Protein AF-A0A9P0PLU7-F1 (afdb_monomer_lite)

Structure (mmCIF, N/CA/C/O backbone):
data_AF-A0A9P0PLU7-F1
#
_entry.id   AF-A0A9P0PLU7-F1
#
loop_
_atom_site.group_PDB
_atom_site.id
_atom_site.type_symbol
_atom_site.label_atom_id
_atom_site.label_alt_id
_atom_site.label_comp_id
_atom_site.label_asym_id
_atom_site.label_entity_id
_atom_site.label_seq_id
_atom_site.pdbx_PDB_ins_code
_atom_site.Cartn_x
_atom_site.Cartn_y
_atom_site.Cartn_z
_atom_site.occupancy
_atom_site.B_iso_or_equiv
_atom_site.auth_seq_id
_atom_site.auth_comp_id
_atom_site.auth_asym_id
_atom_site.auth_atom_id
_atom_site.pdbx_PDB_model_num
ATOM 1 N N . MET A 1 1 ? 1.355 -15.074 0.851 1.00 81.88 1 MET A N 1
ATOM 2 C CA . MET A 1 1 ? 2.580 -14.464 0.280 1.00 81.88 1 MET A CA 1
ATOM 3 C C . MET A 1 1 ? 2.306 -13.502 -0.874 1.00 81.88 1 MET A C 1
ATOM 5 O O . MET A 1 1 ? 2.805 -12.389 -0.826 1.00 81.88 1 MET A O 1
ATOM 9 N N . ARG A 1 2 ? 1.490 -13.855 -1.876 1.00 87.81 2 ARG A N 1
ATOM 10 C CA . ARG A 1 2 ? 1.278 -13.014 -3.076 1.00 87.81 2 ARG A CA 1
ATOM 11 C C . ARG A 1 2 ? 0.626 -11.649 -2.786 1.00 87.81 2 ARG A C 1
ATOM 13 O O . ARG A 1 2 ? 1.170 -10.625 -3.175 1.00 87.81 2 ARG A O 1
ATOM 20 N N . VAL A 1 3 ? -0.438 -11.621 -1.974 1.00 88.19 3 VAL A N 1
ATOM 21 C CA . VAL A 1 3 ? -1.061 -10.370 -1.480 1.00 88.19 3 VAL A CA 1
ATOM 22 C C . VAL A 1 3 ? -0.063 -9.503 -0.699 1.00 88.19 3 VAL A C 1
ATOM 24 O O . VAL A 1 3 ? -0.048 -8.287 -0.843 1.00 88.19 3 VAL A O 1
ATOM 27 N N . PHE A 1 4 ? 0.827 -10.115 0.090 1.00 89.69 4 PHE A N 1
ATOM 28 C CA . PHE A 1 4 ? 1.873 -9.378 0.805 1.00 89.69 4 PHE A CA 1
ATOM 29 C C . PHE A 1 4 ? 2.827 -8.669 -0.168 1.00 89.69 4 PHE A C 1
ATOM 31 O O . PHE A 1 4 ? 3.103 -7.490 0.028 1.00 89.69 4 PHE A O 1
ATOM 38 N N . LEU A 1 5 ? 3.272 -9.342 -1.236 1.00 89.81 5 LEU A N 1
ATOM 39 C CA . LEU A 1 5 ? 4.132 -8.734 -2.258 1.00 89.81 5 LEU A CA 1
ATOM 40 C C . LEU A 1 5 ? 3.424 -7.596 -3.005 1.00 89.81 5 LEU A C 1
ATOM 42 O O . LEU A 1 5 ? 4.013 -6.536 -3.178 1.00 89.81 5 LEU A O 1
ATOM 46 N N . GLY A 1 6 ? 2.148 -7.759 -3.366 1.00 91.06 6 GLY A N 1
ATOM 47 C CA . GLY A 1 6 ? 1.381 -6.673 -3.985 1.00 91.06 6 GLY A CA 1
ATOM 48 C C . GLY A 1 6 ? 1.223 -5.455 -3.064 1.00 91.06 6 GLY A C 1
ATOM 49 O O . GLY A 1 6 ? 1.361 -4.320 -3.513 1.00 91.06 6 GLY A O 1
ATOM 50 N N . LEU A 1 7 ? 1.042 -5.666 -1.753 1.00 90.00 7 LEU A N 1
ATOM 51 C CA . LEU A 1 7 ? 1.059 -4.570 -0.778 1.00 90.00 7 LEU A CA 1
ATOM 52 C C . LEU A 1 7 ? 2.447 -3.937 -0.628 1.00 90.00 7 LEU A C 1
ATOM 54 O O . LEU A 1 7 ? 2.525 -2.736 -0.403 1.00 90.00 7 LEU A O 1
ATOM 58 N N . ILE A 1 8 ? 3.536 -4.700 -0.759 1.00 89.81 8 ILE A N 1
ATOM 59 C CA . ILE A 1 8 ? 4.902 -4.152 -0.770 1.00 89.81 8 ILE A CA 1
ATOM 60 C C . ILE A 1 8 ? 5.106 -3.222 -1.972 1.00 89.81 8 ILE A C 1
ATOM 62 O O . ILE A 1 8 ? 5.615 -2.119 -1.783 1.00 89.81 8 ILE A O 1
ATOM 66 N N . ILE A 1 9 ? 4.637 -3.610 -3.163 1.00 90.69 9 ILE A N 1
ATOM 67 C CA . ILE A 1 9 ? 4.678 -2.750 -4.357 1.00 90.69 9 ILE A CA 1
ATOM 68 C C . ILE A 1 9 ? 3.806 -1.503 -4.145 1.00 90.69 9 ILE A C 1
ATOM 70 O O . ILE A 1 9 ? 4.198 -0.393 -4.485 1.00 90.69 9 ILE A O 1
ATOM 74 N N . LEU A 1 10 ? 2.644 -1.629 -3.501 1.00 90.50 10 LEU A N 1
ATOM 75 C CA . LEU A 1 10 ? 1.821 -0.456 -3.196 1.00 90.50 10 LEU A CA 1
ATOM 76 C C . LEU A 1 10 ? 2.507 0.506 -2.206 1.00 90.50 10 LEU A C 1
ATOM 78 O O . LEU A 1 10 ? 2.353 1.719 -2.325 1.00 90.50 10 LEU A O 1
ATOM 82 N N . GLN A 1 11 ? 3.299 -0.005 -1.256 1.00 88.31 11 GLN A N 1
ATOM 83 C CA . GLN A 1 11 ? 4.080 0.819 -0.317 1.00 88.31 11 GLN A CA 1
ATOM 84 C C . GLN A 1 11 ? 5.236 1.571 -0.981 1.00 88.31 11 GLN A C 1
ATOM 86 O O . GLN A 1 11 ? 5.721 2.543 -0.401 1.00 88.31 11 GLN A O 1
ATOM 91 N N . SER A 1 12 ? 5.707 1.136 -2.155 1.00 85.38 12 SER A N 1
ATOM 92 C CA . SER A 1 12 ? 6.691 1.914 -2.909 1.00 85.38 12 SER A CA 1
ATOM 93 C C . SER A 1 12 ? 6.066 3.136 -3.582 1.00 85.38 12 SER A C 1
ATOM 95 O O . SER A 1 12 ? 6.764 4.118 -3.802 1.00 85.38 12 SER A O 1
ATOM 97 N N . ILE A 1 13 ? 4.758 3.092 -3.865 1.00 87.06 13 ILE A N 1
ATOM 98 C CA . ILE A 1 13 ? 3.984 4.210 -4.426 1.00 87.06 13 ILE A CA 1
ATOM 99 C C . ILE A 1 13 ? 3.484 5.123 -3.296 1.00 87.06 13 ILE A C 1
ATOM 101 O O . ILE A 1 13 ? 3.746 6.320 -3.282 1.00 87.06 13 ILE A O 1
ATOM 105 N N . ILE A 1 14 ? 2.788 4.551 -2.311 1.00 87.88 14 ILE A N 1
ATOM 106 C CA . ILE A 1 14 ? 2.234 5.281 -1.167 1.00 87.88 14 ILE A CA 1
ATOM 107 C C . ILE A 1 14 ? 3.236 5.196 -0.021 1.00 87.88 14 ILE A C 1
ATOM 109 O O . ILE A 1 14 ? 3.199 4.254 0.764 1.00 87.88 14 ILE A O 1
ATOM 113 N N . LYS A 1 15 ? 4.140 6.169 0.104 1.00 85.81 15 LYS A N 1
ATOM 114 C CA . LYS A 1 15 ? 5.147 6.172 1.174 1.00 85.81 15 LYS A CA 1
ATOM 115 C C . LYS A 1 15 ? 4.602 6.832 2.445 1.00 85.81 15 LYS A C 1
ATOM 117 O O . LYS A 1 15 ? 4.336 8.027 2.469 1.00 85.81 15 LYS A O 1
ATOM 122 N N . LYS A 1 16 ? 4.480 6.061 3.529 1.00 86.12 16 LYS A N 1
ATOM 123 C CA . LYS A 1 16 ? 4.240 6.572 4.894 1.00 86.12 16 LYS A CA 1
ATOM 124 C C . LYS A 1 16 ? 5.496 6.468 5.772 1.00 86.12 16 LYS A C 1
ATOM 126 O O . LYS A 1 16 ? 6.207 5.461 5.649 1.00 86.12 16 LYS A O 1
ATOM 131 N N . PRO A 1 17 ? 5.731 7.441 6.679 1.00 83.38 17 PRO A N 1
ATOM 132 C CA . PRO A 1 17 ? 6.868 7.445 7.604 1.00 83.38 17 PRO A CA 1
ATOM 133 C C . PRO A 1 17 ? 7.005 6.153 8.414 1.00 83.38 17 PRO A C 1
ATOM 135 O O . PRO A 1 17 ? 8.091 5.579 8.514 1.00 83.38 17 PRO A O 1
ATOM 138 N N . GLU A 1 18 ? 5.894 5.648 8.955 1.00 82.25 18 GLU A N 1
ATOM 139 C CA . GLU A 1 18 ? 5.897 4.444 9.781 1.00 82.25 18 GLU A CA 1
ATOM 140 C C . GLU A 1 18 ? 5.077 3.305 9.181 1.00 82.25 18 GLU A C 1
ATOM 142 O O . GLU A 1 18 ? 4.033 3.493 8.559 1.00 82.25 18 GLU A O 1
ATOM 147 N N . MET A 1 19 ? 5.506 2.066 9.445 1.00 83.19 19 MET A N 1
ATOM 148 C CA . MET A 1 19 ? 4.789 0.889 8.950 1.00 83.19 19 MET A CA 1
ATOM 149 C C . MET A 1 19 ? 3.385 0.742 9.540 1.00 83.19 19 MET A C 1
ATOM 151 O O . MET A 1 19 ? 2.468 0.314 8.847 1.00 83.19 19 MET A O 1
ATOM 155 N N . ARG A 1 20 ? 3.199 1.116 10.805 1.00 83.50 20 ARG A N 1
ATOM 156 C CA . ARG A 1 20 ? 1.894 1.008 11.461 1.00 83.50 20 ARG A CA 1
ATOM 157 C C . ARG A 1 20 ? 0.872 1.977 10.866 1.00 83.50 20 ARG A C 1
ATOM 159 O O . ARG A 1 20 ? -0.315 1.668 10.868 1.00 83.50 20 ARG A O 1
ATOM 166 N N . GLN A 1 21 ? 1.327 3.093 10.287 1.00 88.25 21 GLN A N 1
ATOM 167 C CA . GLN A 1 21 ? 0.451 4.118 9.718 1.00 88.25 21 GLN A CA 1
ATOM 168 C C . GLN A 1 21 ? -0.331 3.639 8.488 1.00 88.25 21 GLN A C 1
ATOM 170 O O . GLN A 1 21 ? -1.397 4.178 8.214 1.00 88.25 21 GLN A O 1
ATOM 175 N N . TYR A 1 22 ? 0.140 2.606 7.782 1.00 88.75 22 TYR A N 1
ATOM 176 C CA . TYR A 1 22 ? -0.603 1.989 6.672 1.00 88.75 22 TYR A CA 1
ATOM 177 C C . TYR A 1 22 ? -1.914 1.327 7.121 1.00 88.75 22 TYR A C 1
ATOM 179 O O . TYR A 1 22 ? -2.845 1.215 6.331 1.00 88.75 22 TYR A O 1
ATOM 187 N N . TRP A 1 23 ? -2.004 0.938 8.397 1.00 91.38 23 TRP A N 1
ATOM 188 C CA . TRP A 1 23 ? -3.204 0.386 9.034 1.00 91.38 23 TRP A CA 1
ATOM 189 C C . TRP A 1 23 ? -3.806 1.342 10.073 1.00 91.38 23 TRP A C 1
ATOM 191 O O . TRP A 1 23 ? -4.546 0.909 10.959 1.00 91.38 23 TRP A O 1
ATOM 201 N N . SER A 1 24 ? -3.468 2.634 10.006 1.00 86.62 24 SER A N 1
ATOM 202 C CA . SER A 1 24 ? -4.029 3.634 10.913 1.00 86.62 24 SER A CA 1
ATOM 203 C C . SER A 1 24 ? -5.516 3.846 10.639 1.00 86.62 24 SER A C 1
ATOM 205 O O . SER A 1 24 ? -5.938 3.901 9.486 1.00 86.62 24 SER A O 1
ATOM 207 N N . LYS A 1 25 ? -6.296 4.012 11.711 1.00 85.81 25 LYS A N 1
ATOM 208 C CA . LYS A 1 25 ? -7.698 4.453 11.651 1.00 85.81 25 LYS A CA 1
ATOM 209 C C . LYS A 1 25 ? -7.843 5.976 11.755 1.00 85.81 25 LYS A C 1
ATOM 211 O O . LYS A 1 25 ? -8.959 6.474 11.707 1.00 85.81 25 LYS A O 1
ATOM 216 N N . ASN A 1 26 ? -6.742 6.712 11.938 1.00 83.62 26 ASN A N 1
ATOM 217 C CA . ASN A 1 26 ? -6.774 8.173 11.960 1.00 83.62 26 ASN A CA 1
ATOM 218 C C . ASN A 1 26 ? -7.206 8.682 10.569 1.00 83.62 26 ASN A C 1
ATOM 220 O O . ASN A 1 26 ? -6.504 8.360 9.608 1.00 83.62 26 ASN A O 1
ATOM 224 N N . PRO A 1 27 ? -8.287 9.477 10.452 1.00 81.19 27 PRO A N 1
ATOM 225 C CA . PRO A 1 27 ? -8.773 10.013 9.179 1.00 81.19 27 PRO A CA 1
ATOM 226 C C . PRO A 1 27 ? -7.693 10.700 8.333 1.00 81.19 27 PRO A C 1
ATOM 228 O O . PRO A 1 27 ? -7.668 10.518 7.122 1.00 81.19 27 PRO A O 1
ATOM 231 N N . LEU A 1 28 ? -6.739 11.398 8.965 1.00 81.25 28 LEU A N 1
ATOM 232 C CA . LEU A 1 28 ? -5.637 12.082 8.268 1.00 81.25 28 LEU A CA 1
ATOM 233 C C . LEU A 1 28 ? -4.643 11.124 7.596 1.00 81.25 28 LEU A C 1
ATOM 235 O O . LEU A 1 28 ? -3.910 11.505 6.689 1.00 81.25 28 LEU A O 1
ATOM 239 N N . LEU A 1 29 ? -4.569 9.879 8.067 1.00 81.19 29 LEU A N 1
ATOM 240 C CA . LEU A 1 29 ? -3.606 8.876 7.610 1.00 81.19 29 LEU A CA 1
ATOM 241 C C . LEU A 1 29 ? -4.287 7.656 6.986 1.00 81.19 29 LEU A C 1
ATOM 243 O O . LEU A 1 29 ? -3.583 6.710 6.619 1.00 81.19 29 LEU A O 1
ATOM 247 N N . LEU A 1 30 ? -5.616 7.660 6.884 1.00 83.12 30 LEU A N 1
ATOM 248 C CA . LEU A 1 30 ? -6.411 6.507 6.496 1.00 83.12 30 LEU A CA 1
ATOM 249 C C . LEU A 1 30 ? -6.085 6.083 5.059 1.00 83.12 30 LEU A C 1
ATOM 251 O O . LEU A 1 30 ? -6.259 6.835 4.107 1.00 83.12 30 LEU A O 1
ATOM 255 N N . THR A 1 31 ? -5.631 4.841 4.903 1.00 86.62 31 THR A N 1
ATOM 256 C CA . THR A 1 31 ? -5.458 4.186 3.599 1.00 86.62 31 THR A CA 1
ATOM 257 C C . THR A 1 31 ? -6.201 2.852 3.624 1.00 86.62 31 THR A C 1
ATOM 259 O O . THR A 1 31 ? -5.598 1.822 3.943 1.00 86.62 31 THR A O 1
ATOM 262 N N . PRO A 1 32 ? -7.519 2.851 3.339 1.00 79.00 32 PRO A N 1
ATOM 263 C CA . PRO A 1 32 ? -8.411 1.736 3.673 1.00 79.00 32 PRO A CA 1
ATOM 264 C C . PRO A 1 32 ? -8.053 0.444 2.930 1.00 79.00 32 PRO A C 1
ATOM 266 O O . PRO A 1 32 ? -8.248 -0.655 3.451 1.00 79.00 32 PRO A O 1
ATOM 269 N N . PHE A 1 33 ? -7.448 0.568 1.747 1.00 83.69 33 PHE A N 1
ATOM 270 C CA . PHE A 1 33 ? -7.049 -0.557 0.910 1.00 83.69 33 PHE A CA 1
ATOM 271 C C . PHE A 1 33 ? -6.098 -1.541 1.617 1.00 83.69 33 PHE A C 1
ATOM 273 O O . PHE A 1 33 ? -6.278 -2.751 1.506 1.00 83.69 33 PHE A O 1
ATOM 280 N N . PHE A 1 34 ? -5.133 -1.052 2.406 1.00 86.44 34 PHE A N 1
ATOM 281 C CA . PHE A 1 34 ? -4.178 -1.913 3.118 1.00 86.44 34 PHE A CA 1
ATOM 282 C C . PHE A 1 34 ? -4.865 -2.815 4.143 1.00 86.44 34 PHE A C 1
ATOM 284 O O . PHE A 1 34 ? -4.622 -4.021 4.166 1.00 86.44 34 PHE A O 1
ATOM 291 N N . ALA A 1 35 ? -5.739 -2.234 4.970 1.00 84.06 35 ALA A N 1
ATOM 292 C CA . ALA A 1 35 ? -6.466 -2.959 6.006 1.00 84.06 35 ALA A CA 1
ATOM 293 C C . ALA A 1 35 ? -7.525 -3.907 5.430 1.00 84.06 35 ALA A C 1
ATOM 295 O O . ALA A 1 35 ? -7.760 -4.961 6.017 1.00 84.06 35 ALA A O 1
ATOM 296 N N . LYS A 1 36 ? -8.111 -3.560 4.275 1.00 83.50 36 LYS A N 1
ATOM 297 C CA . LYS A 1 36 ? -9.025 -4.432 3.528 1.00 83.50 36 LYS A CA 1
ATOM 298 C C . LYS A 1 36 ? -8.306 -5.666 2.973 1.00 83.50 36 LYS A C 1
ATOM 300 O O . LYS A 1 36 ? -8.847 -6.761 3.037 1.00 83.50 36 LYS A O 1
ATOM 305 N N . CYS A 1 37 ? -7.083 -5.503 2.464 1.00 84.50 37 CYS A N 1
ATOM 306 C CA . CYS A 1 37 ? -6.339 -6.588 1.818 1.00 84.50 37 CYS A CA 1
ATOM 307 C C . CYS A 1 37 ? -5.684 -7.569 2.799 1.00 84.50 37 CYS A C 1
ATOM 309 O O . CYS A 1 37 ? -5.650 -8.774 2.548 1.00 84.50 37 CYS A O 1
ATOM 311 N N . LEU A 1 38 ? -5.090 -7.061 3.882 1.00 83.94 38 LEU A N 1
ATOM 312 C CA . LEU A 1 38 ? -4.355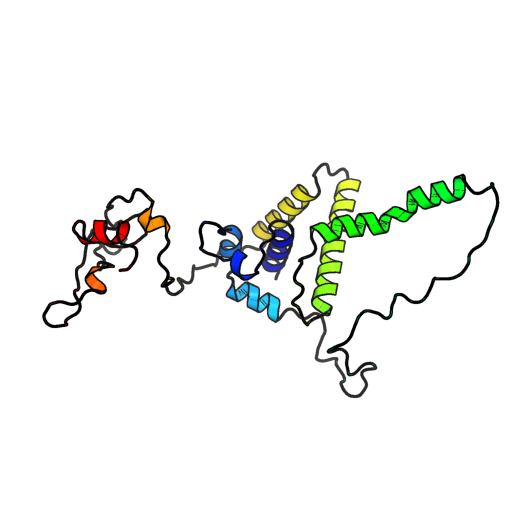 -7.872 4.849 1.00 83.94 38 LEU A CA 1
ATOM 313 C C . LEU A 1 38 ? -4.364 -7.188 6.217 1.00 83.94 38 LEU A C 1
ATOM 315 O O . LEU A 1 38 ? -4.119 -5.991 6.302 1.00 83.94 38 LEU A O 1
ATOM 319 N N . SER A 1 39 ? -4.570 -7.922 7.312 1.00 87.50 39 SER A N 1
ATOM 320 C CA . SER A 1 39 ? -4.459 -7.329 8.653 1.00 87.50 39 SER A CA 1
ATOM 321 C C . SER A 1 39 ? -3.013 -6.954 9.002 1.00 87.50 39 SER A C 1
ATOM 323 O O . SER A 1 39 ? -2.074 -7.642 8.598 1.00 87.50 39 SER A O 1
ATOM 325 N N . ASN A 1 40 ? -2.835 -5.909 9.823 1.00 87.19 40 ASN A N 1
ATOM 326 C CA . ASN A 1 40 ? -1.515 -5.477 10.304 1.00 87.19 40 ASN A CA 1
ATOM 327 C C . ASN A 1 40 ? -0.744 -6.645 10.950 1.00 87.19 40 ASN A C 1
ATOM 329 O O . ASN A 1 40 ? 0.373 -6.947 10.549 1.00 87.19 40 ASN A O 1
ATOM 333 N N . LYS A 1 41 ? -1.392 -7.392 11.856 1.00 86.62 41 LYS A N 1
ATOM 334 C CA . LYS A 1 41 ? -0.785 -8.558 12.522 1.00 86.62 41 LYS A CA 1
ATOM 335 C C . LYS A 1 41 ? -0.260 -9.596 11.528 1.00 86.62 41 LYS A C 1
ATOM 337 O O . LYS A 1 41 ? 0.851 -10.090 11.683 1.00 86.62 41 LYS A O 1
ATOM 342 N N . ARG A 1 42 ? -1.047 -9.924 10.495 1.00 86.44 42 ARG A N 1
ATOM 343 C CA . ARG A 1 42 ? -0.643 -10.898 9.471 1.00 86.44 42 ARG A CA 1
ATOM 344 C C . ARG A 1 42 ? 0.478 -10.345 8.593 1.00 86.44 42 ARG A C 1
ATOM 346 O O . ARG A 1 42 ? 1.401 -11.084 8.264 1.00 86.44 42 ARG A O 1
ATOM 353 N N . PHE A 1 43 ? 0.421 -9.061 8.244 1.00 89.19 43 PHE A N 1
ATOM 354 C CA . PHE A 1 43 ? 1.492 -8.391 7.514 1.00 89.19 43 PHE A CA 1
ATOM 355 C C . PHE A 1 43 ? 2.809 -8.417 8.301 1.00 89.19 43 PHE A C 1
ATOM 357 O O . PHE A 1 43 ? 3.841 -8.792 7.748 1.00 89.19 43 PHE A O 1
ATOM 364 N N . GLU A 1 44 ? 2.781 -8.063 9.588 1.00 86.75 44 GLU A N 1
ATOM 365 C CA . GLU A 1 44 ? 3.955 -8.077 10.463 1.00 86.75 44 GLU A CA 1
ATOM 366 C C . GLU A 1 44 ? 4.509 -9.491 10.650 1.00 86.75 44 GLU A C 1
ATOM 368 O O . GLU A 1 44 ? 5.718 -9.656 10.527 1.00 86.75 44 GLU A O 1
ATOM 373 N N . ALA A 1 45 ? 3.655 -10.503 10.841 1.00 86.88 45 ALA A N 1
ATOM 374 C CA . ALA A 1 45 ? 4.080 -11.899 10.966 1.00 86.88 45 ALA A CA 1
ATOM 375 C C . ALA A 1 45 ? 4.780 -12.417 9.698 1.00 86.88 45 ALA A C 1
ATOM 377 O O . ALA A 1 45 ? 5.860 -13.002 9.767 1.00 86.88 45 ALA A O 1
ATOM 378 N N . ILE A 1 46 ? 4.208 -12.150 8.517 1.00 88.12 46 ILE A N 1
ATOM 379 C CA . ILE A 1 46 ? 4.852 -12.499 7.241 1.00 88.12 46 ILE A CA 1
ATOM 380 C C . ILE A 1 46 ? 6.176 -11.743 7.110 1.00 88.12 46 ILE A C 1
ATOM 382 O O . ILE A 1 46 ? 7.207 -12.325 6.780 1.00 88.12 46 ILE A O 1
ATOM 386 N N . ARG A 1 47 ? 6.178 -10.439 7.406 1.00 85.44 47 ARG A N 1
ATOM 387 C CA . ARG A 1 47 ? 7.376 -9.604 7.303 1.00 85.44 47 ARG A CA 1
ATOM 388 C C . ARG A 1 47 ? 8.480 -10.053 8.258 1.00 85.44 47 ARG A C 1
ATOM 390 O O . ARG A 1 47 ? 9.648 -10.021 7.863 1.00 85.44 47 ARG A O 1
ATOM 397 N N . SER A 1 48 ? 8.168 -10.412 9.504 1.00 82.00 48 SER A N 1
ATOM 398 C CA . SER A 1 48 ? 9.155 -10.809 10.515 1.00 82.00 48 SER A CA 1
ATOM 399 C C . SER A 1 48 ? 9.807 -12.137 10.145 1.00 82.00 48 SER A C 1
ATOM 401 O O . SER A 1 48 ? 11.041 -12.232 10.185 1.00 82.00 48 SER A O 1
ATOM 403 N N . ASN A 1 49 ? 8.989 -13.080 9.675 1.00 82.69 49 ASN A N 1
ATOM 404 C CA . ASN A 1 49 ? 9.365 -14.469 9.420 1.00 82.69 49 ASN A CA 1
ATOM 405 C C . ASN A 1 49 ? 9.804 -14.732 7.975 1.00 82.69 49 ASN A C 1
ATOM 407 O O . ASN A 1 49 ? 10.169 -15.850 7.645 1.00 82.69 49 ASN A O 1
ATOM 411 N N . LEU A 1 50 ? 9.818 -13.707 7.116 1.00 82.38 50 LEU A N 1
ATOM 412 C CA . LEU A 1 50 ? 10.400 -13.806 5.780 1.00 82.38 50 LEU A CA 1
ATOM 413 C C . LEU A 1 50 ? 11.879 -14.215 5.884 1.00 82.38 50 LEU A C 1
ATOM 415 O O . LEU A 1 50 ? 12.688 -13.457 6.431 1.00 82.38 50 LEU A O 1
ATOM 419 N N . HIS A 1 51 ? 12.204 -15.398 5.378 1.00 78.88 51 HIS A N 1
ATOM 420 C CA . HIS A 1 51 ? 13.528 -16.010 5.393 1.00 78.88 51 HIS A CA 1
ATOM 421 C C . HIS A 1 51 ? 13.814 -16.570 3.996 1.00 78.88 51 HIS A C 1
ATOM 423 O O . HIS A 1 51 ? 12.892 -17.065 3.353 1.00 78.88 51 HIS A O 1
ATOM 429 N N . PHE A 1 52 ? 15.049 -16.432 3.512 1.00 72.88 52 PHE A N 1
ATOM 430 C CA . PHE A 1 52 ? 15.441 -16.827 2.146 1.00 72.88 52 PHE A CA 1
ATOM 431 C C . PHE A 1 52 ? 16.639 -17.783 2.116 1.00 72.88 52 PHE A C 1
ATOM 433 O O . PHE A 1 52 ? 17.187 -18.026 1.049 1.00 72.88 52 PHE A O 1
ATOM 440 N N . ALA A 1 53 ? 17.060 -18.281 3.276 1.00 68.88 53 ALA A N 1
ATOM 441 C CA . ALA A 1 53 ? 18.089 -19.304 3.396 1.00 68.88 53 ALA A CA 1
ATOM 442 C C . ALA A 1 53 ? 17.479 -20.549 4.046 1.00 68.88 53 ALA A C 1
ATOM 444 O O . ALA A 1 53 ? 16.522 -20.431 4.816 1.00 68.88 53 ALA A O 1
ATOM 445 N N . ASP A 1 54 ? 18.008 -21.719 3.726 1.00 69.00 54 ASP A N 1
ATOM 446 C CA . ASP A 1 54 ? 17.674 -22.933 4.454 1.00 69.00 54 ASP A CA 1
ATOM 447 C C . ASP A 1 54 ? 18.570 -23.025 5.695 1.00 69.00 54 ASP A C 1
ATOM 449 O O . ASP A 1 54 ? 19.781 -22.818 5.612 1.00 69.00 54 ASP A O 1
ATOM 453 N N . ASN A 1 55 ? 17.962 -23.253 6.857 1.00 68.38 55 ASN A N 1
ATOM 454 C CA . ASN A 1 55 ? 18.708 -23.391 8.106 1.00 68.38 55 ASN A CA 1
ATOM 455 C C . ASN A 1 55 ? 19.197 -24.829 8.309 1.00 68.38 55 ASN A C 1
ATOM 457 O O . ASN A 1 55 ? 20.105 -25.032 9.106 1.00 68.38 55 ASN A O 1
ATOM 461 N N . GLU A 1 56 ? 18.621 -25.806 7.604 1.00 71.19 56 GLU A N 1
ATOM 462 C CA . GLU A 1 56 ? 19.001 -27.220 7.716 1.00 71.19 56 GLU A CA 1
ATOM 463 C C . GLU A 1 56 ? 20.357 -27.498 7.060 1.00 71.19 56 GLU A C 1
ATOM 465 O O . GLU A 1 56 ? 21.063 -28.425 7.440 1.00 71.19 56 GLU A O 1
ATOM 470 N N . THR A 1 57 ? 20.769 -26.642 6.124 1.00 68.12 57 THR A N 1
ATOM 471 C CA . THR A 1 57 ? 22.066 -26.721 5.442 1.00 68.12 57 THR A CA 1
ATOM 472 C C . THR A 1 57 ? 23.154 -25.874 6.111 1.00 68.12 57 THR A C 1
ATOM 474 O O . THR A 1 57 ? 24.250 -25.749 5.567 1.00 68.12 57 THR A O 1
ATOM 477 N N . PHE A 1 58 ? 22.858 -25.211 7.237 1.00 63.94 58 PHE A N 1
ATOM 478 C CA . PHE A 1 58 ? 23.813 -24.336 7.918 1.00 63.94 58 PHE A CA 1
ATOM 479 C C . PHE A 1 58 ? 24.688 -25.134 8.890 1.00 63.94 58 PHE A C 1
ATOM 481 O O . PHE A 1 58 ? 24.290 -25.415 10.018 1.00 63.94 58 PHE A O 1
ATOM 488 N N . ASP A 1 59 ? 25.904 -25.455 8.456 1.00 67.62 59 ASP A N 1
ATOM 489 C CA . ASP A 1 59 ? 26.937 -26.038 9.310 1.00 67.62 59 ASP A CA 1
ATOM 490 C C . ASP A 1 59 ? 27.701 -24.928 10.050 1.00 67.62 59 ASP A C 1
ATOM 492 O O . ASP A 1 59 ? 28.509 -24.213 9.459 1.00 67.62 59 ASP A O 1
ATOM 496 N N . ALA A 1 60 ? 27.437 -24.767 11.347 1.00 64.69 60 ALA A N 1
ATOM 497 C CA . ALA A 1 60 ? 28.067 -23.739 12.172 1.00 64.69 60 ALA A CA 1
ATOM 498 C C . ALA A 1 60 ? 29.583 -23.943 12.374 1.00 64.69 60 ALA A C 1
ATOM 500 O O . ALA A 1 60 ? 30.273 -22.971 12.689 1.00 64.69 60 ALA A O 1
ATOM 501 N N . GLU A 1 61 ? 30.093 -25.165 12.200 1.00 66.31 61 GLU A N 1
ATOM 502 C CA . GLU A 1 61 ? 31.491 -25.524 12.463 1.00 66.31 61 GLU A CA 1
ATOM 503 C C . GLU A 1 61 ? 32.379 -25.288 11.236 1.00 66.31 61 GLU A C 1
ATOM 505 O O . GLU A 1 61 ? 33.488 -24.770 11.374 1.00 66.31 61 GLU A O 1
ATOM 510 N N . HIS A 1 62 ? 31.870 -25.570 10.032 1.00 67.62 62 HIS A N 1
ATOM 511 C CA . HIS A 1 62 ? 32.628 -25.434 8.779 1.00 67.62 62 HIS A CA 1
ATOM 512 C C . HIS A 1 62 ? 32.241 -24.212 7.934 1.00 67.62 62 HIS A C 1
ATOM 514 O O . HIS A 1 62 ? 32.792 -24.018 6.846 1.00 67.62 62 HIS A O 1
ATOM 520 N N . HIS A 1 63 ? 31.308 -23.362 8.389 1.00 61.03 63 HIS A N 1
ATOM 521 C CA . HIS A 1 63 ? 30.916 -22.193 7.603 1.00 61.03 63 HIS A CA 1
ATOM 522 C C . HIS A 1 63 ? 32.108 -21.229 7.438 1.00 61.03 63 HIS A C 1
ATOM 524 O O . HIS A 1 63 ? 32.618 -20.716 8.438 1.00 61.03 63 HIS A O 1
ATOM 530 N N . PRO A 1 64 ? 32.500 -20.857 6.202 1.00 63.97 64 PRO A N 1
ATOM 531 C CA . PRO A 1 64 ? 33.685 -20.027 5.937 1.00 63.97 64 PRO A CA 1
ATOM 532 C C . PRO A 1 64 ? 33.591 -18.608 6.516 1.00 63.97 64 PRO A C 1
ATOM 534 O O . PRO A 1 64 ? 34.542 -17.832 6.460 1.00 63.97 64 PRO A O 1
ATOM 537 N N . ASN A 1 65 ? 32.434 -18.229 7.061 1.00 56.75 65 ASN A N 1
ATOM 538 C CA . ASN A 1 65 ? 32.235 -16.933 7.686 1.00 56.75 65 ASN A CA 1
ATOM 539 C C . ASN A 1 65 ? 31.251 -17.030 8.872 1.00 56.75 65 ASN A C 1
ATOM 541 O O . ASN A 1 65 ? 30.062 -16.736 8.708 1.00 56.75 65 ASN A O 1
ATOM 545 N N . PRO A 1 66 ? 31.702 -17.459 10.066 1.00 49.94 66 PRO A N 1
ATOM 546 C CA . PRO A 1 66 ? 30.831 -17.740 11.216 1.00 49.94 66 PRO A CA 1
ATOM 547 C C . PRO A 1 66 ? 30.226 -16.476 11.864 1.00 49.94 66 PRO A C 1
ATOM 549 O O . PRO A 1 66 ? 29.395 -16.564 12.764 1.00 49.94 66 PRO A O 1
ATOM 552 N N . LYS A 1 67 ? 30.606 -15.270 11.405 1.00 49.50 67 LYS A N 1
ATOM 553 C CA . LYS A 1 67 ? 30.165 -13.971 11.956 1.00 49.50 67 LYS A CA 1
ATOM 554 C C . LYS A 1 67 ? 29.304 -13.125 11.003 1.00 49.50 67 LYS A C 1
ATOM 556 O O . LYS A 1 67 ? 29.204 -11.911 11.185 1.00 49.50 67 LYS A O 1
ATOM 561 N N . LEU A 1 68 ? 28.595 -13.724 10.042 1.00 50.50 68 LEU A N 1
ATOM 562 C CA . LEU A 1 68 ? 27.680 -12.999 9.132 1.00 50.50 68 LEU A CA 1
ATOM 563 C C . LEU A 1 68 ? 26.426 -12.380 9.798 1.00 50.50 68 LEU A C 1
ATOM 565 O O . LEU A 1 68 ? 25.499 -11.946 9.113 1.00 50.50 68 LEU A O 1
ATOM 569 N N . LEU A 1 69 ? 26.395 -12.261 11.130 1.00 49.56 69 LEU A N 1
ATOM 570 C CA . LEU A 1 69 ? 25.348 -11.547 11.863 1.00 49.56 69 LEU A CA 1
ATOM 571 C C . LEU A 1 69 ? 25.631 -10.065 12.137 1.00 49.56 69 LEU A C 1
ATOM 573 O O . LEU A 1 69 ? 24.716 -9.376 12.587 1.00 49.56 69 LEU A O 1
ATOM 577 N N . GLN A 1 70 ? 26.816 -9.527 11.837 1.00 48.44 70 GLN A N 1
ATOM 578 C CA . GLN A 1 70 ? 27.063 -8.077 11.861 1.00 48.44 70 GLN A CA 1
ATOM 579 C C . GLN A 1 70 ? 28.465 -7.755 11.329 1.00 48.44 70 GLN A C 1
ATOM 581 O O . GLN A 1 70 ? 29.438 -7.898 12.060 1.00 48.44 70 GLN A O 1
ATOM 586 N N . ARG A 1 71 ? 28.561 -7.269 10.082 1.00 37.94 71 ARG A N 1
ATOM 587 C CA . ARG A 1 71 ? 29.390 -6.112 9.680 1.00 37.94 71 ARG A CA 1
ATOM 588 C C . ARG A 1 71 ? 29.360 -5.898 8.165 1.00 37.94 71 ARG A C 1
ATOM 590 O O . ARG A 1 71 ? 29.650 -6.786 7.381 1.00 37.94 71 ARG A O 1
ATOM 597 N N . ASN A 1 72 ? 28.999 -4.665 7.823 1.00 40.50 72 ASN A N 1
ATOM 598 C CA . ASN A 1 72 ? 29.506 -3.826 6.741 1.00 40.50 72 ASN A CA 1
ATOM 599 C C . ASN A 1 72 ? 29.752 -4.485 5.378 1.00 40.50 72 ASN A C 1
ATOM 601 O O . ASN A 1 72 ? 30.837 -4.964 5.068 1.00 40.50 72 ASN A O 1
ATOM 605 N N . MET A 1 73 ? 28.762 -4.316 4.505 1.00 37.06 73 MET A N 1
ATOM 606 C CA . MET A 1 73 ? 28.907 -4.353 3.052 1.00 37.06 73 MET A CA 1
ATOM 607 C C . MET A 1 73 ? 29.717 -3.125 2.581 1.00 37.06 73 MET A C 1
ATOM 609 O O . MET A 1 73 ? 29.156 -2.188 2.025 1.00 37.06 73 MET A O 1
ATOM 613 N N . TRP A 1 74 ? 31.015 -3.097 2.898 1.00 39.06 74 TRP A N 1
ATOM 614 C CA . TRP A 1 74 ? 31.977 -2.051 2.502 1.00 39.06 74 TRP A CA 1
ATOM 615 C C . TRP A 1 74 ? 33.328 -2.643 2.058 1.00 39.06 74 TRP A C 1
ATOM 617 O O . TRP A 1 74 ? 34.376 -2.035 2.248 1.00 39.06 74 TRP A O 1
ATOM 627 N N . GLN A 1 75 ? 33.329 -3.844 1.471 1.00 35.72 75 GLN A N 1
ATOM 628 C CA . GLN A 1 75 ? 34.552 -4.459 0.928 1.00 35.72 75 GLN A CA 1
ATOM 629 C C . GLN A 1 75 ? 34.456 -4.892 -0.544 1.00 35.72 75 GLN A C 1
ATOM 631 O O . GLN A 1 75 ? 35.305 -5.635 -1.011 1.00 35.72 75 GLN A O 1
ATOM 636 N N . LEU A 1 76 ? 33.491 -4.371 -1.312 1.00 38.78 76 LEU A N 1
ATOM 637 C CA . LEU A 1 76 ? 33.427 -4.580 -2.771 1.00 38.78 76 LEU A CA 1
ATOM 638 C C . LEU A 1 76 ? 33.601 -3.290 -3.591 1.00 38.78 76 LEU A C 1
ATOM 640 O O . LEU A 1 76 ? 33.149 -3.206 -4.724 1.00 38.78 76 LEU A O 1
ATOM 644 N N . THR A 1 77 ? 34.285 -2.285 -3.044 1.00 36.19 77 THR A N 1
ATOM 645 C CA . THR A 1 77 ? 34.611 -1.033 -3.756 1.00 36.19 77 THR A CA 1
ATOM 646 C C . THR A 1 77 ? 36.074 -0.646 -3.560 1.00 36.19 77 THR A C 1
ATOM 648 O O . THR A 1 77 ? 36.383 0.457 -3.115 1.00 36.19 77 THR A O 1
ATOM 651 N N . LYS A 1 78 ? 36.994 -1.581 -3.822 1.00 35.12 78 LYS A N 1
ATOM 652 C CA . LYS A 1 78 ? 38.440 -1.303 -3.841 1.00 35.12 78 LYS A CA 1
ATOM 653 C C . LYS A 1 78 ? 39.186 -2.166 -4.863 1.00 35.12 78 LYS A C 1
ATOM 655 O O . LYS A 1 78 ? 40.164 -2.824 -4.548 1.00 35.12 78 LYS A O 1
ATOM 660 N N . VAL A 1 79 ? 38.718 -2.140 -6.102 1.00 39.31 79 VAL A N 1
ATOM 661 C CA . VAL A 1 79 ? 39.552 -2.340 -7.295 1.00 39.31 79 VAL A CA 1
ATOM 662 C C . VAL A 1 79 ? 39.033 -1.316 -8.304 1.00 39.31 79 VAL A C 1
ATOM 664 O O . VAL A 1 79 ? 37.831 -1.079 -8.321 1.00 39.31 79 VAL A O 1
ATOM 667 N N . PHE A 1 80 ? 39.915 -0.696 -9.084 1.00 33.66 80 PHE A N 1
ATOM 668 C CA . PHE A 1 80 ? 39.656 0.406 -10.029 1.00 33.66 80 PHE A CA 1
ATOM 669 C C . PHE A 1 80 ? 39.748 1.825 -9.465 1.00 33.66 80 PHE A C 1
ATOM 671 O O . PHE A 1 80 ? 38.846 2.638 -9.602 1.00 33.66 80 PHE A O 1
ATOM 678 N N . TYR A 1 81 ? 40.913 2.166 -8.928 1.00 34.09 81 TYR A N 1
ATOM 679 C CA . TYR A 1 81 ? 41.491 3.476 -9.218 1.00 34.09 81 TYR A CA 1
ATOM 680 C C . TYR A 1 81 ? 42.956 3.241 -9.526 1.00 34.09 81 TYR A C 1
ATOM 682 O O . TYR A 1 81 ? 43.653 2.798 -8.632 1.00 34.09 81 TYR A O 1
ATOM 690 N N . TYR A 1 82 ? 43.359 3.430 -10.784 1.00 32.22 82 TYR A N 1
ATOM 691 C CA . TYR A 1 82 ? 44.629 4.012 -11.239 1.00 32.22 82 TYR A CA 1
ATOM 692 C C . TYR A 1 82 ? 44.698 3.877 -12.762 1.00 32.22 82 TYR A C 1
ATOM 694 O O . TYR A 1 82 ? 44.808 2.776 -13.291 1.00 32.22 82 TYR A O 1
ATOM 702 N N . THR A 1 83 ? 44.630 5.003 -13.466 1.00 30.20 83 THR A N 1
ATOM 703 C CA . THR A 1 83 ? 45.716 5.507 -14.327 1.00 30.20 83 THR A CA 1
ATOM 704 C C . THR A 1 83 ? 45.253 6.827 -14.947 1.00 30.20 83 THR A C 1
ATOM 706 O O . THR A 1 83 ? 44.285 6.880 -15.697 1.00 30.20 83 THR A O 1
ATOM 709 N N . LYS A 1 84 ? 45.922 7.924 -14.572 1.00 41.78 84 LYS A N 1
ATOM 710 C CA . LYS A 1 84 ? 45.903 9.164 -15.353 1.00 41.78 84 LYS A CA 1
ATOM 711 C C . LYS A 1 84 ? 46.726 8.879 -16.604 1.00 41.78 84 LYS A C 1
ATOM 713 O O . LYS A 1 84 ? 47.904 8.557 -16.477 1.00 41.78 84 LYS A O 1
ATOM 718 N N . VAL A 1 85 ? 46.101 8.977 -17.767 1.00 43.31 85 VAL A N 1
ATOM 719 C CA . VAL A 1 85 ? 46.789 8.993 -19.054 1.00 43.31 85 VAL A CA 1
ATOM 720 C C . VAL A 1 85 ? 46.382 10.293 -19.729 1.00 43.31 85 VAL A C 1
ATOM 722 O O . VAL A 1 85 ? 45.234 10.454 -20.138 1.00 43.31 85 VAL A O 1
ATOM 725 N N . ASP A 1 86 ? 47.319 11.236 -19.766 1.00 50.41 86 ASP A N 1
ATOM 726 C CA . ASP A 1 86 ? 47.236 12.413 -20.619 1.00 50.41 86 ASP A CA 1
ATOM 727 C C . ASP A 1 86 ? 47.343 11.929 -22.071 1.00 50.41 86 ASP A C 1
ATOM 729 O O . ASP A 1 86 ? 48.382 11.405 -22.473 1.00 50.41 86 ASP A O 1
ATOM 733 N N . LEU A 1 87 ? 46.273 12.063 -22.858 1.00 43.34 87 LEU A N 1
ATOM 734 C CA . LEU A 1 87 ? 46.353 11.874 -24.305 1.00 43.34 87 LEU A CA 1
ATOM 735 C C . LEU A 1 87 ? 45.549 12.943 -25.042 1.00 43.34 87 LEU A C 1
ATOM 737 O O . LEU A 1 87 ? 44.333 13.071 -24.897 1.00 43.34 87 LEU A O 1
ATOM 741 N N . ALA A 1 88 ? 46.306 13.709 -25.821 1.00 46.00 88 ALA A N 1
ATOM 742 C CA . ALA A 1 88 ? 45.893 14.828 -26.639 1.00 46.00 88 ALA A CA 1
ATOM 743 C C . ALA A 1 88 ? 44.856 14.445 -27.714 1.00 46.00 88 ALA A C 1
ATOM 745 O O . ALA A 1 88 ? 44.968 13.421 -28.390 1.00 46.00 88 ALA A O 1
ATOM 746 N N . GLU A 1 89 ? 43.849 15.313 -27.842 1.00 50.62 89 GLU A N 1
ATOM 747 C CA . GLU A 1 89 ? 43.159 15.767 -29.067 1.00 50.62 89 GLU A CA 1
ATOM 748 C C . GLU A 1 89 ? 42.712 14.751 -30.141 1.00 50.62 89 GLU A C 1
ATOM 750 O O . GLU A 1 89 ? 42.414 15.134 -31.267 1.00 50.62 89 GLU A O 1
ATOM 755 N N . SER A 1 90 ? 42.536 13.472 -29.802 1.00 54.31 90 SER A N 1
ATOM 756 C CA . SER A 1 90 ? 41.996 12.453 -30.728 1.00 54.31 90 SER A CA 1
ATOM 757 C C . SER A 1 90 ? 40.827 11.633 -30.163 1.00 54.31 90 SER A C 1
ATOM 759 O O . SER A 1 90 ? 40.451 10.611 -30.725 1.00 54.31 90 SER A O 1
ATOM 761 N N . ASN A 1 91 ? 40.203 12.090 -29.071 1.00 56.12 91 ASN A N 1
ATOM 762 C CA . ASN A 1 91 ? 39.254 11.287 -28.285 1.00 56.12 91 ASN A CA 1
ATOM 763 C C . ASN A 1 91 ? 37.831 11.860 -28.172 1.00 56.12 91 ASN A C 1
ATOM 765 O O . ASN A 1 91 ? 37.106 11.507 -27.249 1.00 56.12 91 ASN A O 1
ATOM 769 N N . ILE A 1 92 ? 37.383 12.714 -29.096 1.00 62.84 92 ILE A N 1
ATOM 770 C CA . ILE A 1 92 ? 36.008 13.247 -29.029 1.00 62.84 92 ILE A CA 1
ATOM 771 C C . ILE A 1 92 ? 34.975 12.127 -29.255 1.00 62.84 92 ILE A C 1
ATOM 773 O O . ILE A 1 92 ? 34.038 12.012 -28.478 1.00 62.84 92 ILE A O 1
ATOM 777 N N . LEU A 1 93 ? 35.177 11.247 -30.243 1.00 69.62 93 LEU A N 1
ATOM 778 C CA . LEU A 1 93 ? 34.250 10.143 -30.546 1.00 69.62 93 LEU A CA 1
ATOM 779 C C . LEU A 1 93 ? 34.193 9.078 -29.441 1.00 69.62 93 LEU A C 1
ATOM 781 O O . LEU A 1 93 ? 33.107 8.715 -29.011 1.00 69.62 93 LEU A O 1
ATOM 785 N N . LEU A 1 94 ? 35.344 8.642 -28.918 1.00 75.75 94 LEU A N 1
ATOM 786 C CA . LEU A 1 94 ? 35.406 7.661 -27.825 1.00 75.75 94 LEU A CA 1
ATOM 787 C C . LEU A 1 94 ? 34.718 8.184 -26.552 1.00 75.75 94 LEU A C 1
ATOM 789 O O . LEU A 1 94 ? 34.015 7.446 -25.865 1.00 75.75 94 LEU A O 1
ATOM 793 N N . VAL A 1 95 ? 34.924 9.465 -26.233 1.00 75.88 95 VAL A N 1
ATOM 794 C CA . VAL A 1 95 ? 34.305 10.109 -25.069 1.00 75.88 95 VAL A CA 1
ATOM 795 C C . VAL A 1 95 ? 32.803 10.302 -25.282 1.00 75.88 95 VAL A C 1
ATOM 797 O O . VAL A 1 95 ? 32.044 10.135 -24.332 1.00 75.88 95 VAL A O 1
ATOM 800 N N . VAL A 1 96 ? 32.358 10.612 -26.503 1.00 76.31 96 VAL A N 1
ATOM 801 C CA . VAL A 1 96 ? 30.929 10.694 -26.849 1.00 76.31 96 VAL A CA 1
ATOM 802 C C . VAL A 1 96 ? 30.262 9.321 -26.728 1.00 76.31 96 VAL A C 1
ATOM 804 O O . VAL A 1 96 ? 29.298 9.206 -25.978 1.00 76.31 96 VAL A O 1
ATOM 807 N N . ASP A 1 97 ? 30.829 8.267 -27.323 1.00 80.69 97 ASP A N 1
ATOM 808 C CA . ASP A 1 97 ? 30.302 6.895 -27.226 1.00 80.69 97 ASP A CA 1
ATOM 809 C C . ASP A 1 97 ? 30.245 6.396 -25.772 1.00 80.69 97 ASP A C 1
ATOM 811 O O . ASP A 1 97 ? 29.283 5.743 -25.348 1.00 80.69 97 ASP A O 1
ATOM 815 N N . TYR A 1 98 ? 31.263 6.722 -24.969 1.00 78.81 98 TYR A N 1
ATOM 816 C CA . TYR A 1 98 ? 31.273 6.419 -23.540 1.00 78.81 98 TYR A CA 1
ATOM 817 C C . TYR A 1 98 ? 30.172 7.185 -22.795 1.00 78.81 98 TYR A C 1
ATOM 819 O O . TYR A 1 98 ? 29.394 6.576 -22.061 1.00 78.81 98 TYR A O 1
ATOM 827 N N . ASN A 1 99 ? 30.043 8.494 -23.019 1.00 79.88 99 ASN A N 1
ATOM 828 C CA . ASN A 1 99 ? 29.002 9.312 -22.392 1.00 79.88 99 ASN A CA 1
ATOM 829 C C . ASN A 1 99 ? 27.583 8.868 -22.789 1.00 79.88 99 ASN A C 1
ATOM 831 O O . ASN A 1 99 ? 26.677 8.898 -21.949 1.00 79.88 99 ASN A O 1
ATOM 835 N N . ASP A 1 100 ? 27.396 8.398 -24.023 1.00 75.94 100 ASP A N 1
ATOM 836 C CA . ASP A 1 100 ? 26.114 7.908 -24.531 1.00 75.94 100 ASP A CA 1
ATOM 837 C C . ASP A 1 100 ? 25.709 6.559 -23.909 1.00 75.94 100 ASP A C 1
ATOM 839 O O . ASP A 1 100 ? 24.517 6.281 -23.728 1.00 75.94 100 ASP A O 1
ATOM 843 N N . THR A 1 101 ? 26.684 5.731 -23.515 1.00 76.00 101 THR A N 1
ATOM 844 C CA . THR A 1 101 ? 26.449 4.364 -23.012 1.00 76.00 101 THR A CA 1
ATOM 845 C C . THR A 1 101 ? 26.571 4.213 -21.490 1.00 76.00 101 THR A C 1
ATOM 847 O O . THR A 1 101 ? 25.887 3.367 -20.904 1.00 76.00 101 THR A O 1
ATOM 850 N N . MET A 1 102 ? 27.368 5.044 -20.808 1.00 77.56 102 MET A N 1
ATOM 851 C CA . MET A 1 102 ? 27.698 4.881 -19.381 1.00 77.56 102 MET A CA 1
ATOM 852 C C . MET A 1 102 ? 26.514 5.098 -18.424 1.00 77.56 102 MET A C 1
ATOM 854 O O . MET A 1 102 ? 26.478 4.531 -17.334 1.00 77.56 102 MET A O 1
ATOM 858 N N . GLY A 1 103 ? 25.501 5.868 -18.835 1.00 78.06 103 GLY A N 1
ATOM 859 C CA . GLY A 1 103 ? 24.371 6.249 -17.976 1.00 78.06 103 GLY A CA 1
ATOM 860 C C . GLY A 1 103 ? 23.342 5.143 -17.703 1.00 78.06 103 GLY A C 1
ATOM 861 O O . GLY A 1 103 ? 22.361 5.382 -17.000 1.00 78.06 103 GLY A O 1
ATOM 862 N N . GLY A 1 104 ? 23.506 3.942 -18.267 1.00 80.50 104 GLY A N 1
ATOM 863 C CA . GLY A 1 104 ? 22.532 2.855 -18.124 1.00 80.50 104 GLY A CA 1
ATOM 864 C C . GLY A 1 104 ? 22.313 2.416 -16.671 1.00 80.50 104 GLY A C 1
ATOM 865 O O . GLY A 1 104 ? 21.167 2.289 -16.234 1.00 80.50 104 GLY A O 1
ATOM 866 N N . VAL A 1 105 ? 23.400 2.227 -15.916 1.00 79.62 105 VAL A N 1
ATOM 867 C CA . VAL A 1 105 ? 23.349 1.796 -14.506 1.00 79.62 105 VAL A CA 1
ATOM 868 C C . VAL A 1 105 ? 22.736 2.888 -13.632 1.00 79.62 105 VAL A C 1
ATOM 870 O O . VAL A 1 105 ? 21.791 2.616 -12.894 1.00 79.62 105 VAL A O 1
ATOM 873 N N . ASP A 1 106 ? 23.183 4.134 -13.796 1.00 83.44 106 ASP A N 1
ATOM 874 C CA . ASP A 1 106 ? 22.677 5.273 -13.026 1.00 83.44 106 ASP A CA 1
ATOM 875 C C . ASP A 1 106 ? 21.182 5.513 -13.257 1.00 83.44 106 ASP A C 1
ATOM 877 O O . ASP A 1 106 ? 20.443 5.792 -12.315 1.00 83.44 106 ASP A O 1
ATOM 881 N N . ARG A 1 107 ? 20.696 5.359 -14.496 1.00 81.69 107 ARG A N 1
ATOM 882 C CA . ARG A 1 107 ? 19.262 5.475 -14.814 1.00 81.69 107 ARG A CA 1
ATOM 883 C C . ARG A 1 107 ? 18.443 4.378 -14.137 1.00 81.69 107 ARG A C 1
ATOM 885 O O . 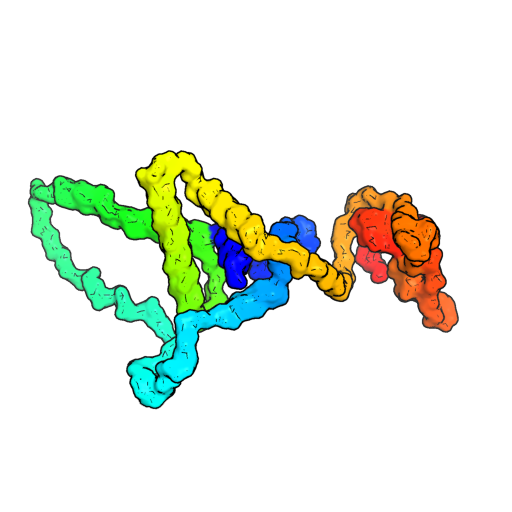ARG A 1 107 ? 17.359 4.651 -13.622 1.00 81.69 107 ARG A O 1
ATOM 892 N N . VAL A 1 108 ? 18.943 3.139 -14.118 1.00 81.75 108 VAL A N 1
ATOM 893 C CA . VAL A 1 108 ? 18.295 2.036 -13.389 1.00 81.75 108 VAL A CA 1
ATOM 894 C C . VAL A 1 108 ? 18.270 2.341 -11.892 1.00 81.75 108 VAL A C 1
ATOM 896 O O . VAL A 1 108 ? 17.212 2.227 -11.275 1.00 81.75 108 VAL A O 1
ATOM 899 N N . ASP A 1 109 ? 19.377 2.808 -11.320 1.00 80.69 109 ASP A N 1
ATOM 900 C CA . ASP A 1 109 ? 19.456 3.177 -9.907 1.00 80.69 109 ASP A CA 1
ATOM 901 C C . ASP A 1 109 ? 18.531 4.344 -9.549 1.00 80.69 109 ASP A C 1
ATOM 903 O O . ASP A 1 109 ? 17.851 4.278 -8.524 1.00 80.69 109 ASP A O 1
ATOM 907 N N . GLN A 1 110 ? 18.410 5.360 -10.407 1.00 82.25 110 GLN A N 1
ATOM 908 C CA . GLN A 1 110 ? 17.431 6.443 -10.259 1.00 82.25 110 GLN A CA 1
ATOM 909 C C . GLN A 1 110 ? 16.001 5.892 -10.248 1.00 82.25 110 GLN A C 1
ATOM 911 O O . GLN A 1 110 ? 15.231 6.159 -9.322 1.00 82.25 110 GLN A O 1
ATOM 916 N N . HIS A 1 111 ? 15.663 5.042 -11.221 1.00 77.12 111 HIS A N 1
ATOM 917 C CA . HIS A 1 111 ? 14.352 4.405 -11.276 1.00 77.12 111 HIS A CA 1
ATOM 918 C C . HIS A 1 111 ? 14.085 3.489 -10.083 1.00 77.12 111 HIS A C 1
ATOM 920 O O . HIS A 1 111 ? 12.929 3.348 -9.696 1.00 77.12 111 HIS A O 1
ATOM 926 N N . LEU A 1 112 ? 15.100 2.860 -9.486 1.00 76.50 112 LEU A N 1
ATOM 927 C CA . LEU A 1 112 ? 14.936 2.030 -8.295 1.00 76.50 112 LEU A CA 1
ATOM 928 C C . LEU A 1 112 ? 14.884 2.848 -7.005 1.00 76.50 112 LEU A C 1
ATOM 930 O O . LEU A 1 112 ? 14.136 2.476 -6.096 1.00 76.50 112 LEU A O 1
ATOM 934 N N . ALA A 1 113 ? 15.624 3.952 -6.913 1.00 72.00 113 ALA A N 1
ATOM 935 C CA . ALA A 1 113 ? 15.662 4.835 -5.751 1.00 72.00 113 ALA A CA 1
ATOM 936 C C . ALA A 1 113 ? 14.254 5.320 -5.382 1.00 72.00 113 ALA A C 1
ATOM 938 O O . ALA A 1 113 ? 13.853 5.232 -4.214 1.00 72.00 113 ALA A O 1
ATOM 939 N N . ASP A 1 114 ? 13.462 5.687 -6.391 1.00 62.44 114 ASP A N 1
ATOM 940 C CA . ASP A 1 114 ? 12.075 6.133 -6.244 1.00 62.44 114 ASP A CA 1
ATOM 941 C C . ASP A 1 114 ? 11.157 5.092 -5.601 1.00 62.44 114 ASP A C 1
ATOM 943 O O . ASP A 1 114 ? 10.202 5.460 -4.916 1.00 62.44 114 ASP A O 1
ATOM 947 N N . TYR A 1 115 ? 11.450 3.799 -5.741 1.00 58.41 115 TYR A N 1
ATOM 948 C CA . TYR A 1 115 ? 10.599 2.718 -5.229 1.00 58.41 115 TYR A CA 1
ATOM 949 C C . TYR A 1 115 ? 11.259 1.895 -4.122 1.00 58.41 115 TYR A C 1
ATOM 951 O O . TYR A 1 115 ? 10.611 1.033 -3.519 1.00 58.41 115 TYR A O 1
ATOM 959 N N . THR A 1 116 ? 12.520 2.179 -3.782 1.00 61.03 116 THR A N 1
ATOM 960 C CA . THR A 1 116 ? 13.162 1.555 -2.629 1.00 61.03 116 THR A CA 1
ATOM 961 C C . THR A 1 116 ? 12.374 1.881 -1.366 1.00 61.03 116 THR A C 1
ATOM 963 O O . THR A 1 116 ? 12.067 3.035 -1.075 1.00 61.03 116 THR A O 1
ATOM 966 N N . LEU A 1 117 ? 12.019 0.849 -0.596 1.00 62.03 117 LEU A N 1
ATOM 967 C CA . LEU A 1 117 ? 11.435 1.027 0.730 1.00 62.03 117 LEU A CA 1
ATOM 968 C C . LEU A 1 117 ? 12.502 1.681 1.620 1.00 62.03 117 LEU A C 1
ATOM 970 O O . LEU A 1 117 ? 13.444 0.990 2.026 1.00 62.03 117 LEU A O 1
ATOM 974 N N . PRO A 1 118 ? 12.376 2.969 1.988 1.00 53.31 118 PRO A N 1
ATOM 975 C CA . PRO A 1 118 ? 13.386 3.635 2.786 1.00 53.31 118 PRO A CA 1
ATOM 976 C C . PRO A 1 118 ? 13.135 3.242 4.235 1.00 53.31 118 PRO A C 1
ATOM 978 O O . PRO A 1 118 ? 12.455 3.935 4.982 1.00 53.31 118 PRO A O 1
ATOM 981 N N . ARG A 1 119 ? 13.580 2.056 4.651 1.00 61.06 119 ARG A N 1
ATOM 982 C CA . ARG A 1 119 ? 13.397 1.625 6.043 1.00 61.06 119 ARG A CA 1
ATOM 983 C C . ARG A 1 119 ? 14.720 1.137 6.600 1.00 61.06 119 ARG A C 1
ATOM 985 O O . ARG A 1 119 ? 14.959 -0.061 6.715 1.00 61.06 119 ARG A O 1
ATOM 992 N N . LYS A 1 120 ? 15.531 2.120 7.013 1.00 48.59 120 LYS A N 1
ATOM 993 C CA . LYS A 1 120 ? 16.842 2.053 7.700 1.00 48.59 120 LYS A CA 1
ATOM 994 C C . LYS A 1 120 ? 16.913 1.135 8.949 1.00 48.59 120 LYS A C 1
ATOM 996 O O . LYS A 1 120 ? 17.940 1.090 9.607 1.00 48.59 120 LYS A O 1
ATOM 1001 N N . ARG A 1 121 ? 15.851 0.400 9.310 1.00 50.69 121 ARG A N 1
ATOM 1002 C CA . ARG A 1 121 ? 15.694 -0.319 10.596 1.00 50.69 121 ARG A CA 1
ATOM 1003 C C . ARG A 1 121 ? 15.581 -1.848 10.482 1.00 50.69 121 ARG A C 1
ATOM 1005 O O . ARG A 1 121 ? 15.067 -2.498 11.386 1.00 50.69 121 ARG A O 1
ATOM 1012 N N . GLY A 1 122 ? 16.022 -2.450 9.379 1.00 54.03 122 GLY A N 1
ATOM 1013 C CA . GLY A 1 122 ? 16.108 -3.910 9.263 1.00 54.03 122 GLY A CA 1
ATOM 1014 C C . GLY A 1 122 ? 17.521 -4.408 9.554 1.00 54.03 122 GLY A C 1
ATOM 1015 O O . GLY A 1 122 ? 18.379 -4.265 8.696 1.00 54.03 122 GLY A O 1
ATOM 1016 N N . LYS A 1 123 ? 17.762 -5.051 10.707 1.00 55.41 123 LYS A N 1
ATOM 1017 C CA . LYS A 1 123 ? 19.062 -5.694 11.025 1.00 55.41 123 LYS A CA 1
ATOM 1018 C C . LYS A 1 123 ? 19.419 -6.869 10.086 1.00 55.41 123 LYS A C 1
ATOM 1020 O O . LYS A 1 123 ? 20.531 -7.372 10.126 1.00 55.41 123 LYS A O 1
ATOM 1025 N N . LYS A 1 124 ? 18.468 -7.326 9.261 1.00 70.06 124 LYS A N 1
ATOM 1026 C CA . LYS A 1 124 ? 18.567 -8.519 8.403 1.00 70.06 124 LYS A CA 1
ATOM 1027 C C . LYS A 1 124 ? 18.876 -8.113 6.955 1.00 70.06 124 LYS A C 1
ATOM 1029 O O . LYS A 1 124 ? 17.959 -7.745 6.218 1.00 70.06 124 LYS A O 1
ATOM 1034 N N . TYR A 1 125 ? 20.149 -8.173 6.560 1.00 74.50 125 TYR A N 1
ATOM 1035 C CA . TYR A 1 125 ? 20.637 -7.691 5.258 1.00 74.50 125 TYR A CA 1
ATOM 1036 C C . TYR A 1 125 ? 20.044 -8.449 4.058 1.00 74.50 125 TYR A C 1
ATOM 1038 O O . TYR A 1 125 ? 19.718 -7.832 3.048 1.00 74.50 125 TYR A O 1
ATOM 1046 N N . TYR A 1 126 ? 19.807 -9.758 4.182 1.00 78.06 126 TYR A N 1
ATOM 1047 C CA . TYR A 1 126 ? 19.263 -10.584 3.098 1.00 78.06 126 TYR A CA 1
ATOM 1048 C C . TYR A 1 126 ? 17.892 -10.098 2.601 1.00 78.06 126 TYR A C 1
ATOM 1050 O O . TYR A 1 126 ? 17.583 -10.198 1.418 1.00 78.06 126 TYR A O 1
ATOM 1058 N N . LYS A 1 127 ? 17.075 -9.489 3.477 1.00 78.62 127 LYS A N 1
ATOM 1059 C CA . LYS A 1 127 ? 15.789 -8.891 3.078 1.00 78.62 127 LYS A CA 1
ATOM 1060 C C . LYS A 1 127 ? 16.001 -7.701 2.146 1.00 78.62 127 LYS A C 1
ATOM 1062 O O . LYS A 1 127 ? 15.216 -7.515 1.224 1.00 78.62 127 LYS A O 1
ATOM 1067 N N . LYS A 1 128 ? 17.051 -6.903 2.380 1.00 77.75 128 LYS A N 1
ATOM 1068 C CA . LYS A 1 128 ? 17.412 -5.765 1.522 1.00 77.75 128 LYS A CA 1
ATOM 1069 C C . LYS A 1 128 ? 17.780 -6.255 0.121 1.00 77.75 128 LYS A C 1
ATOM 1071 O O . LYS A 1 128 ? 17.263 -5.706 -0.844 1.00 77.75 128 LYS A O 1
ATOM 1076 N N . ILE A 1 129 ? 18.603 -7.302 0.035 1.00 81.88 129 ILE A N 1
ATOM 1077 C CA . ILE A 1 129 ? 19.009 -7.915 -1.239 1.00 81.88 129 ILE A CA 1
ATOM 1078 C C . ILE A 1 129 ? 17.785 -8.448 -1.984 1.00 81.88 129 ILE A C 1
ATOM 1080 O O . ILE A 1 129 ? 17.559 -8.067 -3.127 1.00 81.88 129 ILE A O 1
ATOM 1084 N N . PHE A 1 130 ? 16.943 -9.246 -1.318 1.00 84.56 130 PHE A N 1
ATOM 1085 C CA . PHE A 1 130 ? 15.734 -9.787 -1.937 1.00 84.56 130 PHE A CA 1
ATOM 1086 C C . PHE A 1 130 ? 14.833 -8.692 -2.512 1.00 84.56 130 PHE A C 1
ATOM 1088 O O . PHE A 1 130 ? 14.428 -8.775 -3.667 1.00 84.56 130 PHE A O 1
ATOM 1095 N N . PHE A 1 131 ? 14.516 -7.654 -1.729 1.00 83.88 131 PHE A N 1
ATOM 1096 C CA . PHE A 1 131 ? 13.631 -6.598 -2.219 1.00 83.88 131 PHE A CA 1
ATOM 1097 C C . PHE A 1 131 ? 14.274 -5.778 -3.340 1.00 83.88 131 PHE A C 1
ATOM 1099 O O . PHE A 1 131 ? 13.559 -5.358 -4.240 1.00 83.88 131 PHE A O 1
ATOM 1106 N N . HIS A 1 132 ? 15.594 -5.586 -3.331 1.00 83.62 132 HIS A N 1
ATOM 1107 C CA . HIS A 1 132 ? 16.298 -4.950 -4.443 1.00 83.62 132 HIS A CA 1
ATOM 1108 C C . HIS A 1 132 ? 16.179 -5.777 -5.733 1.00 83.62 132 HIS A C 1
ATOM 1110 O O . HIS A 1 132 ? 15.719 -5.252 -6.744 1.00 83.62 132 HIS A O 1
ATOM 1116 N N . LEU A 1 133 ? 16.469 -7.083 -5.675 1.00 87.38 133 LEU A N 1
ATOM 1117 C CA . LEU A 1 133 ? 16.298 -7.999 -6.811 1.00 87.38 133 LEU A CA 1
ATOM 1118 C C . LEU A 1 133 ? 14.840 -8.072 -7.283 1.00 87.38 133 LEU A C 1
ATOM 1120 O O . LEU A 1 133 ? 14.568 -8.100 -8.479 1.00 87.38 133 LEU A O 1
ATOM 1124 N N . PHE A 1 134 ? 13.888 -8.045 -6.352 1.00 88.25 134 PHE A N 1
ATOM 1125 C CA . PHE A 1 134 ? 12.464 -8.011 -6.668 1.00 88.25 134 PHE A CA 1
ATOM 1126 C C . PHE A 1 134 ? 12.067 -6.733 -7.425 1.00 88.25 134 PHE A C 1
ATOM 1128 O O . PHE A 1 134 ? 11.330 -6.809 -8.407 1.00 88.25 134 PHE A O 1
ATOM 1135 N N . TYR A 1 135 ? 12.568 -5.561 -7.020 1.00 87.12 135 TYR A N 1
ATOM 1136 C CA . TYR A 1 135 ? 12.308 -4.309 -7.740 1.00 87.12 135 TYR A CA 1
ATOM 1137 C C . TYR A 1 135 ? 13.023 -4.245 -9.095 1.00 87.12 135 TYR A C 1
ATOM 1139 O O . TYR A 1 135 ? 12.425 -3.751 -10.050 1.00 87.12 135 TYR A O 1
ATOM 1147 N N . LEU A 1 136 ? 14.237 -4.799 -9.207 1.00 88.12 136 LEU A N 1
ATOM 1148 C CA . LEU A 1 136 ? 14.919 -4.991 -10.493 1.00 88.12 136 LEU A CA 1
ATOM 1149 C C . LEU A 1 136 ? 14.078 -5.862 -11.433 1.00 88.12 136 LEU A C 1
ATOM 1151 O O . LEU A 1 136 ? 13.844 -5.482 -12.575 1.00 88.12 136 LEU A O 1
ATOM 1155 N N . ALA A 1 137 ? 13.551 -6.988 -10.946 1.00 91.50 137 ALA A N 1
ATOM 1156 C CA . ALA A 1 137 ? 12.689 -7.863 -11.737 1.00 91.50 137 ALA A CA 1
ATOM 1157 C C . ALA A 1 137 ? 11.408 -7.148 -12.204 1.00 91.50 137 ALA A C 1
ATOM 1159 O O . ALA A 1 137 ? 11.003 -7.294 -13.357 1.00 91.50 137 ALA A O 1
ATOM 1160 N N . LEU A 1 138 ? 10.795 -6.323 -11.346 1.00 90.75 138 LEU A N 1
ATOM 1161 C CA . LEU A 1 138 ? 9.643 -5.501 -11.729 1.00 90.75 138 LEU A CA 1
ATOM 1162 C C . LEU A 1 138 ? 9.997 -4.486 -12.818 1.00 90.75 138 LEU A C 1
ATOM 1164 O O . LEU A 1 138 ? 9.230 -4.328 -13.767 1.00 90.75 138 LEU A O 1
ATOM 1168 N N . TRP A 1 139 ? 11.148 -3.825 -12.708 1.00 89.88 139 TRP A N 1
ATOM 1169 C CA . TRP A 1 139 ? 11.616 -2.887 -13.726 1.00 89.88 139 TRP A CA 1
ATOM 1170 C C . TRP A 1 139 ? 11.913 -3.586 -15.055 1.00 89.88 139 TRP A C 1
ATOM 1172 O O . TRP A 1 139 ? 11.424 -3.155 -16.097 1.00 89.88 139 TRP A O 1
ATOM 1182 N N . ASN A 1 140 ? 12.598 -4.728 -15.016 1.00 91.38 140 ASN A N 1
ATOM 1183 C CA . ASN A 1 140 ? 12.867 -5.542 -16.200 1.00 91.38 140 ASN A CA 1
ATOM 1184 C C . ASN A 1 140 ? 11.569 -6.011 -16.871 1.00 91.38 140 ASN A C 1
ATOM 1186 O O . ASN A 1 140 ? 11.458 -5.954 -18.093 1.00 91.38 140 ASN A O 1
ATOM 1190 N N . SER A 1 141 ? 10.553 -6.395 -16.088 1.00 93.75 141 SER A N 1
ATOM 1191 C CA . SER A 1 141 ? 9.236 -6.749 -16.635 1.00 93.75 141 SER A CA 1
ATOM 1192 C C . SER A 1 141 ? 8.575 -5.575 -17.365 1.00 93.75 141 SER A C 1
ATOM 1194 O O . SER A 1 141 ? 7.987 -5.760 -18.428 1.00 93.75 141 SER A O 1
ATOM 1196 N N . PHE A 1 142 ? 8.722 -4.356 -16.837 1.00 92.31 142 PHE A N 1
ATOM 1197 C CA . PHE A 1 142 ? 8.206 -3.148 -17.471 1.00 92.31 142 PHE A CA 1
ATOM 1198 C C . PHE A 1 142 ? 8.959 -2.821 -18.768 1.00 92.31 142 PHE A C 1
ATOM 1200 O O . PHE A 1 142 ? 8.328 -2.495 -19.768 1.00 92.31 142 PHE A O 1
ATOM 1207 N N . ILE A 1 143 ? 10.287 -2.971 -18.792 1.00 90.94 143 ILE A N 1
ATOM 1208 C CA . ILE A 1 143 ? 11.082 -2.779 -20.015 1.00 90.94 143 ILE A CA 1
ATOM 1209 C C . ILE A 1 143 ? 10.627 -3.747 -21.114 1.00 90.94 143 ILE A C 1
ATOM 1211 O O . ILE A 1 143 ? 10.448 -3.329 -22.255 1.00 90.94 143 ILE A O 1
ATOM 1215 N N . ILE A 1 144 ? 10.406 -5.024 -20.782 1.00 94.62 144 ILE A N 1
ATOM 1216 C CA . ILE A 1 144 ? 9.897 -6.020 -21.740 1.00 94.62 144 ILE A CA 1
ATOM 1217 C C . ILE A 1 144 ? 8.511 -5.611 -22.259 1.00 94.62 144 ILE A C 1
ATOM 1219 O O . ILE A 1 144 ? 8.261 -5.668 -23.462 1.00 94.62 144 ILE A O 1
ATOM 1223 N N . TYR A 1 145 ? 7.626 -5.142 -21.377 1.00 94.38 145 TYR A N 1
ATOM 1224 C CA . TYR A 1 145 ? 6.309 -4.629 -21.759 1.00 94.38 145 TYR A CA 1
ATOM 1225 C C . TYR A 1 145 ? 6.399 -3.446 -22.740 1.00 94.38 145 TYR A C 1
ATOM 1227 O O . TYR A 1 145 ? 5.698 -3.425 -23.746 1.00 94.38 145 TYR A O 1
ATOM 1235 N N . VAL A 1 146 ? 7.297 -2.487 -22.506 1.00 93.56 146 VAL A N 1
ATOM 1236 C CA . VAL A 1 146 ? 7.499 -1.356 -23.429 1.00 93.56 146 VAL A CA 1
ATOM 1237 C C . VAL A 1 146 ? 8.062 -1.834 -24.771 1.00 93.56 146 VAL A C 1
ATOM 1239 O O . VAL A 1 146 ? 7.557 -1.446 -25.821 1.00 93.56 146 VAL A O 1
ATOM 1242 N N . LYS A 1 147 ? 9.055 -2.734 -24.760 1.00 93.69 147 LYS A N 1
ATOM 1243 C CA . LYS A 1 147 ? 9.655 -3.291 -25.988 1.00 93.69 147 LYS A CA 1
ATOM 1244 C C . LYS A 1 147 ? 8.677 -4.106 -26.838 1.00 93.69 147 LYS A C 1
ATOM 1246 O O . LYS A 1 147 ? 8.872 -4.214 -28.041 1.00 93.69 147 LYS A O 1
ATOM 1251 N N . THR A 1 148 ? 7.635 -4.665 -26.230 1.00 95.19 148 THR A N 1
ATOM 1252 C CA . THR A 1 148 ? 6.576 -5.420 -26.923 1.00 95.19 148 THR A CA 1
ATOM 1253 C C . THR A 1 148 ? 5.436 -4.530 -27.437 1.00 95.19 148 THR A C 1
ATOM 1255 O O . THR A 1 148 ? 4.426 -5.045 -27.906 1.00 95.19 148 THR A O 1
ATOM 1258 N N . GLY A 1 149 ? 5.591 -3.200 -27.385 1.00 92.44 149 GLY A N 1
ATOM 1259 C CA . GLY A 1 149 ? 4.603 -2.234 -27.882 1.00 92.44 149 GLY A CA 1
ATOM 1260 C C . GLY A 1 149 ? 3.667 -1.676 -26.805 1.00 92.44 149 GLY A C 1
ATOM 1261 O O . GLY A 1 149 ? 2.651 -1.059 -27.118 1.00 92.44 149 GLY A O 1
ATOM 1262 N N . GLY A 1 150 ? 3.979 -1.885 -25.526 1.00 93.19 150 GLY A N 1
ATOM 1263 C CA . GLY A 1 150 ? 3.201 -1.354 -24.415 1.00 93.19 150 GLY A CA 1
ATOM 1264 C C . GLY A 1 150 ? 3.280 0.171 -24.297 1.00 93.19 150 GLY A C 1
ATOM 1265 O O . GLY A 1 150 ? 4.360 0.747 -24.214 1.00 93.19 150 GLY A O 1
ATOM 1266 N N . THR A 1 151 ? 2.126 0.834 -24.193 1.00 93.31 151 THR A N 1
ATOM 1267 C CA . THR A 1 151 ? 2.013 2.310 -24.151 1.00 93.31 151 THR A CA 1
ATOM 1268 C C . THR A 1 151 ? 1.833 2.893 -22.745 1.00 93.31 151 THR A C 1
ATOM 1270 O O . THR A 1 151 ? 1.746 4.106 -22.561 1.00 93.31 151 THR A O 1
ATOM 1273 N N . LYS A 1 152 ? 1.741 2.038 -21.721 1.00 91.62 152 LYS A N 1
ATOM 1274 C CA . LYS A 1 152 ? 1.443 2.465 -20.344 1.00 91.62 152 LYS A CA 1
ATOM 1275 C C . LYS A 1 152 ? 2.689 3.038 -19.676 1.00 91.62 152 LYS A C 1
ATOM 1277 O O . LYS A 1 152 ? 3.781 2.497 -19.824 1.00 91.62 152 LYS A O 1
ATOM 1282 N N . SER A 1 153 ? 2.503 4.071 -18.855 1.00 91.12 153 SER A N 1
ATOM 1283 C CA . SER A 1 153 ? 3.573 4.583 -17.997 1.00 91.12 153 SER A CA 1
ATOM 1284 C C . SER A 1 153 ? 3.961 3.565 -16.918 1.00 91.12 153 SER A C 1
ATOM 1286 O O . SER A 1 153 ? 3.158 2.716 -16.519 1.00 91.12 153 SER A O 1
ATOM 1288 N N . ALA A 1 154 ? 5.180 3.683 -16.386 1.00 87.81 154 ALA A N 1
ATOM 1289 C CA . ALA A 1 154 ? 5.689 2.776 -15.356 1.00 87.81 154 ALA A CA 1
ATOM 1290 C C . ALA A 1 154 ? 4.808 2.734 -14.093 1.00 87.81 154 ALA A C 1
ATOM 1292 O O . ALA A 1 154 ? 4.664 1.686 -13.463 1.00 87.81 154 ALA A O 1
ATOM 1293 N N . LEU A 1 155 ? 4.203 3.866 -13.710 1.00 89.38 155 LEU A N 1
ATOM 1294 C CA . LEU A 1 155 ? 3.270 3.938 -12.583 1.00 89.38 155 LEU A CA 1
ATOM 1295 C C . LEU A 1 155 ? 1.987 3.150 -12.879 1.00 89.38 155 LEU A C 1
ATOM 1297 O O . LEU A 1 155 ? 1.583 2.313 -12.073 1.00 89.38 155 LEU A O 1
ATOM 1301 N N . VAL A 1 156 ? 1.369 3.399 -14.038 1.00 91.25 156 VAL A N 1
ATOM 1302 C CA . VAL A 1 156 ? 0.114 2.746 -14.441 1.00 91.25 156 VAL A CA 1
ATOM 1303 C C . VAL A 1 156 ? 0.319 1.240 -14.573 1.00 91.25 156 VAL A C 1
ATOM 1305 O O . VAL A 1 156 ? -0.479 0.468 -14.050 1.00 91.25 156 VAL A O 1
ATOM 1308 N N . TYR A 1 157 ? 1.433 0.817 -15.173 1.00 93.12 157 TYR A N 1
ATOM 1309 C CA . TYR A 1 157 ? 1.813 -0.591 -15.256 1.00 93.12 157 TYR A CA 1
ATOM 1310 C C . TYR A 1 157 ? 1.907 -1.249 -13.869 1.00 93.12 157 TYR A C 1
ATOM 1312 O O . TYR A 1 157 ? 1.341 -2.319 -13.647 1.00 93.12 157 TYR A O 1
ATOM 1320 N N . ARG A 1 158 ? 2.558 -0.593 -12.895 1.00 91.69 158 ARG A N 1
ATOM 1321 C CA . ARG A 1 158 ? 2.647 -1.109 -11.517 1.00 91.69 158 ARG A CA 1
ATOM 1322 C C . ARG A 1 158 ? 1.281 -1.195 -10.835 1.00 91.69 158 ARG A C 1
ATOM 1324 O O . ARG A 1 158 ? 1.024 -2.177 -10.141 1.00 91.69 158 ARG A O 1
ATOM 1331 N N . LEU A 1 159 ? 0.413 -0.197 -11.014 1.00 90.06 159 LEU A N 1
ATOM 1332 C CA . LEU A 1 159 ? -0.942 -0.205 -10.451 1.00 90.06 159 LEU A CA 1
ATOM 1333 C C . LEU A 1 159 ? -1.794 -1.339 -11.035 1.00 90.06 159 LEU A C 1
ATOM 1335 O O . LEU A 1 159 ? -2.475 -2.033 -10.281 1.00 90.06 159 LEU A O 1
ATOM 1339 N N . GLU A 1 160 ? -1.704 -1.574 -12.344 1.00 91.69 160 GLU A N 1
ATOM 1340 C CA . GLU A 1 160 ? -2.370 -2.690 -13.023 1.00 91.69 160 GLU A CA 1
ATOM 1341 C C . GLU A 1 160 ? -1.874 -4.043 -12.494 1.00 91.69 160 GLU A C 1
ATOM 1343 O O . GLU A 1 160 ? -2.668 -4.919 -12.160 1.00 91.69 160 GLU A O 1
ATOM 1348 N N . LEU A 1 161 ? -0.557 -4.192 -12.334 1.00 92.75 161 LEU A N 1
ATOM 1349 C CA . LEU A 1 161 ? 0.050 -5.401 -11.782 1.00 92.75 161 LEU A CA 1
ATOM 1350 C C . LEU A 1 161 ? -0.421 -5.656 -10.342 1.00 92.75 161 LEU A C 1
ATOM 1352 O O . LEU A 1 161 ? -0.766 -6.787 -9.995 1.00 92.75 161 LEU A O 1
ATOM 1356 N N . ILE A 1 162 ? -0.489 -4.615 -9.502 1.00 90.94 162 ILE A N 1
ATOM 1357 C CA . ILE A 1 162 ? -1.065 -4.727 -8.153 1.00 90.94 162 ILE A CA 1
ATOM 1358 C C . ILE A 1 162 ? -2.519 -5.187 -8.250 1.00 90.94 162 ILE A C 1
ATOM 1360 O O . ILE A 1 162 ? -2.891 -6.133 -7.559 1.00 90.94 162 ILE A O 1
ATOM 1364 N N . LYS A 1 163 ? -3.328 -4.551 -9.104 1.00 88.69 163 LYS A N 1
ATOM 1365 C CA . LYS A 1 163 ? -4.743 -4.887 -9.289 1.00 88.69 163 LYS A CA 1
ATOM 1366 C C . LYS A 1 163 ? -4.921 -6.362 -9.660 1.00 88.69 163 LYS A C 1
ATOM 1368 O O . LYS A 1 163 ? -5.644 -7.058 -8.957 1.00 88.69 163 LYS A O 1
ATOM 1373 N N . GLN A 1 164 ? -4.173 -6.869 -10.640 1.00 90.50 164 GLN A N 1
ATOM 1374 C CA . GLN A 1 164 ? -4.220 -8.278 -11.056 1.00 90.50 164 GLN A CA 1
ATOM 1375 C C . GLN A 1 164 ? -3.800 -9.250 -9.941 1.00 90.50 164 GLN A C 1
ATOM 1377 O O . GLN A 1 164 ? -4.431 -10.290 -9.742 1.00 90.50 164 GLN A O 1
ATOM 1382 N N . ILE A 1 165 ? -2.747 -8.925 -9.175 1.00 89.81 165 ILE A N 1
ATOM 1383 C CA . ILE A 1 165 ? -2.333 -9.736 -8.016 1.00 89.81 165 ILE A CA 1
ATOM 1384 C C . ILE A 1 165 ? -3.444 -9.772 -6.963 1.00 89.81 165 ILE A C 1
ATOM 1386 O O . ILE A 1 165 ? -3.679 -10.817 -6.353 1.00 89.81 165 ILE A O 1
ATOM 1390 N N . MET A 1 166 ? -4.103 -8.640 -6.723 1.00 86.31 166 MET A N 1
ATOM 1391 C CA . MET A 1 166 ? -5.181 -8.558 -5.745 1.00 86.31 166 MET A CA 1
ATOM 1392 C C . MET A 1 166 ? -6.402 -9.330 -6.230 1.00 86.31 166 MET A C 1
ATOM 1394 O O . MET A 1 166 ? -6.852 -10.211 -5.516 1.00 86.31 166 MET A O 1
ATOM 1398 N N . GLU A 1 167 ? -6.881 -9.109 -7.449 1.00 84.19 167 GLU A N 1
ATOM 1399 C CA . GLU A 1 167 ? -8.041 -9.823 -8.001 1.00 84.19 167 GLU A CA 1
ATOM 1400 C C . GLU A 1 167 ? -7.852 -11.345 -7.989 1.00 84.19 167 GLU A C 1
ATOM 1402 O O . GLU A 1 167 ? -8.756 -12.079 -7.603 1.00 84.19 167 GLU A O 1
ATOM 1407 N N . LYS A 1 168 ? -6.652 -11.831 -8.325 1.00 86.75 168 LYS A N 1
ATOM 1408 C CA . LYS A 1 168 ? -6.378 -13.272 -8.394 1.00 86.75 168 LYS A CA 1
ATOM 1409 C C . LYS A 1 168 ? -6.198 -13.946 -7.031 1.00 86.75 168 LYS A C 1
ATOM 1411 O O . LYS A 1 168 ? -6.468 -15.137 -6.897 1.00 86.75 168 LYS A O 1
ATOM 1416 N N . TYR A 1 169 ? -5.663 -13.236 -6.035 1.00 83.94 169 TYR A N 1
ATOM 1417 C CA . TYR A 1 169 ? -5.224 -13.847 -4.769 1.00 83.94 169 TYR A CA 1
ATOM 1418 C C . TYR A 1 169 ? -5.877 -13.262 -3.515 1.00 83.94 169 TYR A C 1
ATOM 1420 O O . TYR A 1 169 ? -5.593 -13.734 -2.409 1.00 83.94 169 TYR A O 1
ATOM 1428 N N . HIS A 1 170 ? -6.727 -12.247 -3.650 1.00 75.94 170 HIS A N 1
ATOM 1429 C CA . HIS A 1 170 ? -7.531 -11.726 -2.555 1.00 75.94 170 HIS A CA 1
ATOM 1430 C C . HIS A 1 170 ? -8.719 -12.664 -2.320 1.00 75.94 170 HIS A C 1
ATOM 1432 O O . HIS A 1 170 ? -9.801 -12.489 -2.865 1.00 75.94 170 HIS A O 1
ATOM 1438 N N . GLN A 1 171 ? -8.492 -13.698 -1.512 1.00 63.84 171 GLN A N 1
ATOM 1439 C CA . GLN A 1 171 ? -9.561 -14.556 -1.012 1.00 63.84 171 GLN A CA 1
ATOM 1440 C C . GLN A 1 171 ? -10.424 -13.778 -0.007 1.00 63.84 171 GLN A C 1
ATOM 1442 O O . GLN A 1 171 ? -9.914 -13.184 0.948 1.00 63.84 171 GLN A O 1
ATOM 1447 N N . THR A 1 172 ? -11.733 -13.811 -0.249 1.00 48.44 172 THR A N 1
ATOM 1448 C CA . THR A 1 172 ? -12.871 -13.245 0.493 1.00 48.44 172 THR A CA 1
ATOM 1449 C C . THR A 1 172 ? -13.068 -13.845 1.890 1.00 48.44 172 THR A C 1
ATOM 1451 O O . THR A 1 172 ? -14.175 -14.206 2.261 1.00 48.44 172 THR A O 1
ATOM 1454 N N . GLU A 1 173 ? -12.021 -13.930 2.709 1.00 41.53 173 GLU A N 1
ATOM 1455 C CA . GLU A 1 173 ? -12.155 -14.308 4.123 1.00 41.53 173 GLU A CA 1
ATOM 1456 C C . GLU A 1 173 ? -11.317 -13.400 5.021 1.00 41.53 173 GLU A C 1
ATOM 1458 O O . GLU A 1 173 ? -10.387 -13.804 5.719 1.00 41.53 173 GLU A O 1
ATOM 1463 N N . PHE A 1 174 ? -11.667 -12.118 5.023 1.00 43.00 174 PHE A N 1
ATOM 1464 C CA . PHE A 1 174 ? -11.456 -11.303 6.209 1.00 43.00 174 PHE A CA 1
ATOM 1465 C C . PHE A 1 174 ? -12.808 -11.099 6.871 1.00 43.00 174 PHE A C 1
ATOM 1467 O O . PHE A 1 174 ? -13.513 -10.135 6.588 1.00 43.00 174 PHE A O 1
ATOM 1474 N N . THR A 1 175 ? -13.149 -11.983 7.809 1.00 40.53 175 THR A N 1
ATOM 1475 C CA . THR A 1 175 ? -14.029 -11.551 8.890 1.00 40.53 175 THR A CA 1
ATOM 1476 C C . THR A 1 175 ? -13.295 -10.410 9.598 1.00 40.53 175 THR A C 1
ATOM 1478 O O . THR A 1 175 ? -12.149 -10.595 10.037 1.00 40.53 175 THR A O 1
ATOM 1481 N N . PRO A 1 176 ? -13.860 -9.193 9.666 1.00 40.00 176 PRO A N 1
ATOM 1482 C CA . PRO A 1 176 ? -13.264 -8.152 10.476 1.00 40.00 176 PRO A CA 1
ATOM 1483 C C . PRO A 1 176 ? -13.274 -8.668 11.913 1.00 40.00 176 PRO A C 1
ATOM 1485 O O . PRO A 1 176 ? -14.308 -8.701 12.572 1.00 40.00 176 PRO A O 1
ATOM 1488 N N . ARG A 1 177 ? -12.117 -9.113 12.417 1.00 48.44 177 ARG A N 1
ATOM 1489 C CA . ARG A 1 177 ? -11.956 -9.308 13.854 1.00 48.44 177 ARG A CA 1
ATOM 1490 C C . ARG A 1 177 ? -12.046 -7.922 14.467 1.00 48.44 177 ARG A C 1
ATOM 1492 O O . ARG A 1 177 ? -11.080 -7.158 14.419 1.00 48.44 177 ARG A O 1
ATOM 1499 N N . THR A 1 178 ? -13.224 -7.601 14.989 1.00 42.97 178 THR A N 1
ATOM 1500 C CA . THR A 1 178 ? -13.510 -6.404 15.770 1.00 42.97 178 THR A CA 1
ATOM 1501 C C . THR A 1 178 ? -12.533 -6.378 16.938 1.00 42.97 178 THR A C 1
ATOM 1503 O O . THR A 1 178 ? -12.703 -7.060 17.945 1.00 42.97 178 THR A O 1
ATOM 1506 N N . GLY A 1 179 ? -11.422 -5.664 16.761 1.00 52.31 179 GLY A N 1
ATOM 1507 C CA . GLY A 1 179 ? -10.495 -5.404 17.852 1.00 52.31 179 GLY A CA 1
ATOM 1508 C C . GLY A 1 179 ? -11.197 -4.598 18.941 1.00 52.31 179 GLY A C 1
ATOM 1509 O O . GLY A 1 179 ? -12.204 -3.937 18.681 1.00 52.31 179 GLY A O 1
ATOM 1510 N N . ARG A 1 180 ? -10.635 -4.619 20.153 1.00 49.03 180 ARG A N 1
ATOM 1511 C CA . ARG A 1 180 ? -11.064 -3.730 21.237 1.00 49.03 180 ARG A CA 1
ATOM 1512 C C . ARG A 1 180 ? -11.109 -2.288 20.698 1.00 49.03 180 ARG A C 1
ATOM 1514 O O . ARG A 1 180 ? -10.104 -1.857 20.122 1.00 49.03 180 ARG A O 1
ATOM 1521 N N . PRO A 1 181 ? -12.237 -1.567 20.830 1.00 51.38 181 PRO A N 1
ATOM 1522 C CA . PRO A 1 181 ? -12.332 -0.176 20.410 1.00 51.38 181 PRO A CA 1
ATOM 1523 C C . PRO A 1 181 ? -11.174 0.631 20.996 1.00 51.38 181 PRO A C 1
ATOM 1525 O O . PRO A 1 181 ? -10.783 0.411 22.145 1.00 51.38 181 PRO A O 1
ATOM 1528 N N . SER A 1 182 ? -10.603 1.534 20.198 1.00 51.59 182 SER A N 1
ATOM 1529 C CA . SER A 1 182 ? -9.600 2.474 20.698 1.00 51.59 182 SER A CA 1
ATOM 1530 C C . SER A 1 182 ? -10.208 3.276 21.847 1.00 51.59 182 SER A C 1
ATOM 1532 O O . SER A 1 182 ? -11.320 3.784 21.719 1.00 51.59 182 SER A O 1
ATOM 1534 N N . THR A 1 183 ? -9.484 3.409 22.957 1.00 56.91 183 THR A N 1
ATOM 1535 C CA . THR A 1 183 ? -9.899 4.272 24.074 1.00 56.91 183 THR A CA 1
ATOM 1536 C C . THR A 1 183 ? -9.872 5.753 23.676 1.00 56.91 183 THR A C 1
ATOM 1538 O O . THR A 1 183 ? -10.576 6.564 24.272 1.00 56.91 183 THR A O 1
ATOM 1541 N N . GLN A 1 184 ? -9.078 6.117 22.662 1.00 59.78 184 GLN A N 1
ATOM 1542 C CA . GLN A 1 184 ? -8.953 7.496 22.193 1.00 59.78 184 GLN A CA 1
ATOM 1543 C C . GLN A 1 184 ? -10.146 7.871 21.309 1.00 59.78 184 GLN A C 1
ATOM 1545 O O . GLN A 1 184 ? -10.307 7.337 20.209 1.00 59.78 184 GLN A O 1
ATOM 1550 N N . LEU A 1 185 ? -10.971 8.791 21.813 1.00 65.62 185 LEU A N 1
ATOM 1551 C CA . LEU A 1 185 ? -12.095 9.379 21.090 1.00 65.62 185 LEU A CA 1
ATOM 1552 C C . LEU A 1 185 ? -11.576 10.228 19.920 1.00 65.62 185 LEU A C 1
ATOM 1554 O O . LEU A 1 185 ? -10.651 11.022 20.080 1.00 65.62 185 LEU A O 1
ATOM 1558 N N . THR A 1 186 ? -12.178 10.075 18.743 1.00 65.62 186 THR A N 1
ATOM 1559 C CA . THR A 1 186 ? -11.820 10.848 17.549 1.00 65.62 186 THR A CA 1
ATOM 1560 C C . THR A 1 186 ? -12.159 12.334 17.735 1.00 65.62 186 THR A C 1
ATOM 1562 O O . THR A 1 186 ? -13.309 12.635 18.063 1.00 65.62 186 THR A O 1
ATOM 1565 N N . PRO A 1 187 ? -11.232 13.278 17.463 1.00 66.94 187 PRO A N 1
ATOM 1566 C CA . PRO A 1 187 ? -11.489 14.722 17.587 1.00 66.94 187 PRO A CA 1
ATOM 1567 C C . PRO A 1 187 ? -12.664 15.226 16.734 1.00 66.94 187 PRO A C 1
ATOM 1569 O O . PRO A 1 187 ? -13.331 16.188 17.102 1.00 66.94 187 PRO A O 1
ATOM 1572 N N . LEU A 1 188 ? -12.974 14.530 15.631 1.00 69.50 188 LEU A N 1
ATOM 1573 C CA . LEU A 1 188 ? -14.102 14.835 14.738 1.00 69.50 188 LEU A CA 1
ATOM 1574 C C . LEU A 1 188 ? -15.474 14.795 15.430 1.00 69.50 188 LEU A C 1
ATOM 1576 O O . LEU A 1 188 ? -16.421 15.416 14.946 1.00 69.50 188 LEU A O 1
ATOM 1580 N N . ARG A 1 189 ? -15.585 14.136 16.593 1.00 73.81 189 ARG A N 1
ATOM 1581 C CA . ARG A 1 189 ? -16.827 14.135 17.380 1.00 73.81 189 ARG A CA 1
ATOM 1582 C C . ARG A 1 189 ? -17.240 15.532 17.864 1.00 73.81 189 ARG A C 1
ATOM 1584 O O . ARG A 1 189 ? -18.415 15.709 18.155 1.00 73.81 189 ARG A O 1
ATOM 1591 N N . LEU A 1 190 ? -16.288 16.473 17.964 1.00 74.44 190 LEU A N 1
ATOM 1592 C CA . LEU A 1 190 ? -16.485 17.830 18.500 1.00 74.44 190 LEU A CA 1
ATOM 1593 C C . LEU A 1 190 ? -16.720 18.901 17.422 1.00 74.44 190 LEU A C 1
ATOM 1595 O O . LEU A 1 190 ? -17.107 20.016 17.751 1.00 74.44 190 LEU A O 1
ATOM 1599 N N . ILE A 1 191 ? -16.430 18.590 16.154 1.00 66.75 191 ILE A N 1
ATOM 1600 C CA . ILE A 1 191 ? -16.388 19.578 15.058 1.00 66.75 191 ILE A CA 1
ATOM 1601 C C . ILE A 1 191 ? -17.498 19.315 14.022 1.00 66.75 191 ILE A C 1
ATOM 1603 O O . ILE A 1 191 ? -17.945 20.233 13.341 1.00 66.75 191 ILE A O 1
ATOM 1607 N N . GLY A 1 192 ? -17.961 18.066 13.896 1.00 70.00 192 GLY A N 1
ATOM 1608 C CA . GLY A 1 192 ? -19.008 17.683 12.941 1.00 70.00 192 GLY A CA 1
ATOM 1609 C C . GLY A 1 192 ? -20.432 18.065 13.367 1.00 70.00 192 GLY A C 1
ATOM 1610 O O . GLY A 1 192 ? -20.720 18.243 14.550 1.00 70.00 192 GLY A O 1
ATOM 1611 N N . ARG A 1 193 ? -21.344 18.136 12.388 1.00 76.69 193 ARG A N 1
ATOM 1612 C CA . ARG A 1 193 ? -22.795 18.152 12.629 1.00 76.69 193 ARG A CA 1
ATOM 1613 C C . ARG A 1 193 ? -23.246 16.711 12.859 1.00 76.69 193 ARG A C 1
ATOM 1615 O O . ARG A 1 193 ? -23.221 15.933 11.919 1.00 76.69 193 ARG A O 1
ATOM 1622 N N . HIS A 1 194 ? -23.633 16.379 14.086 1.00 82.31 194 HIS A N 1
ATOM 1623 C CA . HIS A 1 194 ? -24.092 15.040 14.461 1.00 82.31 194 HIS A CA 1
ATOM 1624 C C . HIS A 1 194 ? -25.594 15.075 14.731 1.00 82.31 194 HIS A C 1
ATOM 1626 O O . HIS A 1 194 ? -26.056 15.929 15.491 1.00 82.31 194 HIS A O 1
ATOM 1632 N N . PHE A 1 195 ? -26.345 14.146 14.141 1.00 84.56 195 PHE A N 1
ATOM 1633 C CA . PHE A 1 195 ? -27.797 14.045 14.310 1.00 84.56 195 PHE A CA 1
ATOM 1634 C C . PHE A 1 195 ? -28.180 12.717 14.987 1.00 84.56 195 PHE A C 1
ATOM 1636 O O . PHE A 1 195 ? -27.510 11.705 14.761 1.00 84.56 195 PHE A O 1
ATOM 1643 N N . PRO A 1 196 ? -29.196 12.698 15.872 1.00 87.31 196 PRO A N 1
ATOM 1644 C CA . PRO A 1 196 ? -29.695 11.453 16.445 1.00 87.31 196 PRO A CA 1
ATOM 1645 C C . PRO A 1 196 ? -30.466 10.632 15.404 1.00 87.31 196 PRO A C 1
ATOM 1647 O O . PRO A 1 196 ? -31.499 11.083 14.918 1.00 87.31 196 PRO A O 1
ATOM 1650 N N . ASP A 1 197 ? -30.016 9.403 15.158 1.00 88.19 197 ASP A N 1
ATOM 1651 C CA . ASP A 1 197 ? -30.703 8.408 14.329 1.00 88.19 197 ASP A CA 1
ATOM 1652 C C . ASP A 1 197 ? -31.214 7.238 15.176 1.00 88.19 197 ASP A C 1
ATOM 1654 O O . ASP A 1 197 ? -30.764 7.010 16.303 1.00 88.19 197 ASP A O 1
ATOM 1658 N N . VAL A 1 198 ? -32.172 6.476 14.645 1.00 88.50 198 VAL A N 1
ATOM 1659 C CA . VAL A 1 198 ? -32.719 5.278 15.302 1.00 88.50 198 VAL A CA 1
ATOM 1660 C C . VAL A 1 198 ? -31.882 4.060 14.917 1.00 88.50 198 VAL A C 1
ATOM 1662 O O . VAL A 1 198 ? -31.532 3.882 13.755 1.00 88.50 198 VAL A O 1
ATOM 1665 N N . ILE A 1 199 ? -31.559 3.204 15.889 1.00 85.19 199 ILE A N 1
ATOM 1666 C CA . ILE A 1 199 ? -30.763 1.993 15.646 1.00 85.19 199 ILE A CA 1
ATOM 1667 C C . ILE A 1 199 ? -31.514 1.085 14.651 1.00 85.19 199 ILE A C 1
ATOM 1669 O O . ILE A 1 199 ? -32.666 0.731 14.919 1.00 85.19 199 ILE A O 1
ATOM 1673 N N . PRO A 1 200 ? -30.879 0.666 13.538 1.00 85.25 200 PRO A N 1
ATOM 1674 C CA . PRO A 1 200 ? -31.543 -0.136 12.517 1.00 85.25 200 PRO A CA 1
ATOM 1675 C C . PRO A 1 200 ? -31.954 -1.505 13.064 1.00 85.25 200 PRO A C 1
ATOM 1677 O O . PRO A 1 200 ? -31.208 -2.136 13.823 1.00 85.25 200 PRO A O 1
ATOM 1680 N N . ALA A 1 201 ? -33.136 -1.973 12.655 1.00 86.94 201 ALA A N 1
ATOM 1681 C CA . ALA A 1 201 ? -33.652 -3.284 13.028 1.00 86.94 201 ALA A CA 1
ATOM 1682 C C . ALA A 1 201 ? -32.699 -4.402 12.578 1.00 86.94 201 ALA A C 1
ATOM 1684 O O . ALA A 1 201 ? -32.060 -4.330 11.530 1.00 86.94 201 ALA A O 1
ATOM 1685 N N . THR A 1 202 ? -32.589 -5.444 13.396 1.00 82.44 202 THR A N 1
ATOM 1686 C CA . THR A 1 202 ? -31.801 -6.646 13.085 1.00 82.44 202 THR A CA 1
ATOM 1687 C C . THR A 1 202 ? -32.763 -7.821 12.953 1.00 82.44 202 THR A C 1
ATOM 1689 O O . THR A 1 202 ? -33.810 -7.804 13.592 1.00 82.44 202 THR A O 1
ATOM 1692 N N . GLU A 1 203 ? -32.398 -8.883 12.230 1.00 78.19 203 GLU A N 1
ATOM 1693 C CA . GLU A 1 203 ? -33.236 -10.091 12.057 1.00 78.19 203 GLU A CA 1
ATOM 1694 C C . GLU A 1 203 ? -33.792 -10.654 13.381 1.00 78.19 203 GLU A C 1
ATOM 1696 O O . GLU A 1 203 ? -34.867 -11.240 13.420 1.00 78.19 203 GLU A O 1
ATOM 1701 N N . LYS A 1 204 ? -33.077 -10.436 14.493 1.00 77.75 204 LYS A N 1
ATOM 1702 C CA . LYS A 1 204 ? -33.454 -10.906 15.834 1.00 77.75 204 LYS A CA 1
ATOM 1703 C C . LYS A 1 204 ? -34.353 -9.949 16.628 1.00 77.75 204 LYS A C 1
ATOM 1705 O O . LYS A 1 204 ? -34.952 -10.383 17.608 1.00 77.75 204 LYS A O 1
ATOM 1710 N N . LYS A 1 205 ? -34.391 -8.650 16.302 1.00 82.19 205 LYS A N 1
ATOM 1711 C CA . LYS A 1 205 ? -35.140 -7.624 17.055 1.00 82.19 205 LYS A CA 1
ATOM 1712 C C . LYS A 1 205 ? -35.602 -6.490 16.139 1.00 82.19 205 LYS A C 1
ATOM 1714 O O . LYS A 1 205 ? -34.776 -5.775 15.573 1.00 82.19 205 LYS A O 1
ATOM 1719 N N . THR A 1 206 ? -36.917 -6.269 16.108 1.00 76.19 206 THR A N 1
ATOM 1720 C CA . THR A 1 206 ? -37.572 -5.175 15.370 1.00 76.19 206 THR A CA 1
ATOM 1721 C C . THR A 1 206 ? -37.243 -3.796 15.944 1.00 76.19 206 THR A C 1
ATOM 1723 O O . THR A 1 206 ? -37.045 -2.856 15.188 1.00 76.19 206 THR A O 1
ATOM 1726 N N . ASN A 1 207 ? -37.117 -3.680 17.271 1.00 80.44 207 ASN A N 1
ATOM 1727 C CA . ASN A 1 207 ? -36.781 -2.435 17.970 1.00 80.44 207 ASN A CA 1
ATOM 1728 C C . ASN A 1 207 ? -35.564 -2.627 18.892 1.00 80.44 207 ASN A C 1
ATOM 1730 O O 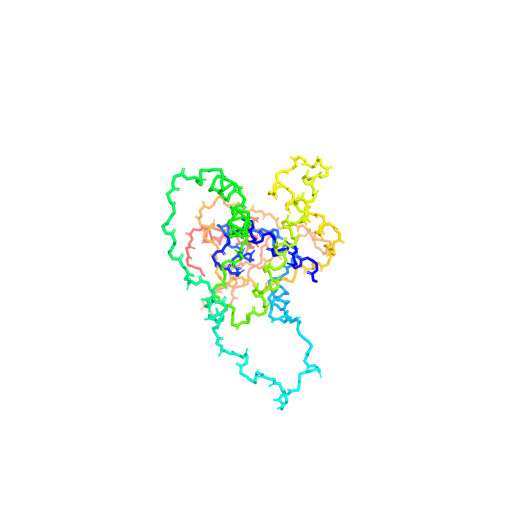. ASN A 1 207 ? -35.728 -2.841 20.098 1.00 80.44 207 ASN A O 1
ATOM 1734 N N . PRO A 1 208 ? -34.334 -2.604 18.353 1.00 85.12 208 PRO A N 1
ATOM 1735 C CA . PRO A 1 208 ? -33.134 -2.815 19.151 1.00 85.12 208 PRO A CA 1
ATOM 1736 C C . PRO A 1 208 ? -32.838 -1.619 20.068 1.00 85.12 208 PRO A C 1
ATOM 1738 O O . PRO A 1 208 ? -32.821 -0.466 19.643 1.00 85.12 208 PRO A O 1
ATOM 1741 N N . THR A 1 209 ? -32.539 -1.908 21.334 1.00 87.50 209 THR A N 1
ATOM 1742 C CA . THR A 1 209 ? -32.031 -0.942 22.315 1.00 87.50 209 THR A CA 1
ATOM 1743 C C . THR A 1 209 ? -30.564 -1.229 22.625 1.00 87.50 209 THR A C 1
ATOM 1745 O O . THR A 1 209 ? -30.129 -2.383 22.660 1.00 87.50 209 THR A O 1
ATOM 1748 N N . ARG A 1 210 ? -29.763 -0.175 22.823 1.00 86.31 210 ARG A N 1
ATOM 1749 C CA . ARG A 1 210 ? -28.347 -0.276 23.219 1.00 86.31 210 ARG A CA 1
ATOM 1750 C C . ARG A 1 210 ? -28.057 0.616 24.424 1.00 86.31 210 ARG A C 1
ATOM 1752 O O . ARG A 1 210 ? -28.690 1.651 24.611 1.00 86.31 210 ARG A O 1
ATOM 1759 N N . GLN A 1 211 ? -27.084 0.223 25.245 1.00 88.75 211 GLN A N 1
ATOM 1760 C CA . GLN A 1 211 ? -26.686 0.981 26.437 1.00 88.75 211 GLN A CA 1
ATOM 1761 C C . GLN A 1 211 ? -26.003 2.301 26.065 1.00 88.75 211 GLN A C 1
ATOM 1763 O O . GLN A 1 211 ? -25.118 2.317 25.218 1.00 88.75 211 GLN A O 1
ATOM 1768 N N . CYS A 1 212 ? -26.367 3.394 26.736 1.00 87.88 212 CYS A N 1
ATOM 1769 C CA . CYS A 1 212 ? -25.787 4.715 26.502 1.00 87.88 212 CYS A CA 1
ATOM 1770 C C . CYS A 1 212 ? -24.288 4.760 26.842 1.00 87.88 212 CYS A C 1
ATOM 1772 O O . CYS A 1 212 ? -23.884 4.425 27.961 1.00 87.88 212 CYS A O 1
ATOM 1774 N N . GLY A 1 213 ? -23.466 5.262 25.916 1.00 83.94 213 GLY A N 1
ATOM 1775 C CA . GLY A 1 213 ? -22.015 5.396 26.090 1.00 83.94 213 GLY A CA 1
ATOM 1776 C C . GLY A 1 213 ? -21.586 6.334 27.227 1.00 83.94 213 GLY A C 1
ATOM 1777 O O . GLY A 1 213 ? -20.520 6.130 27.803 1.00 83.94 213 GLY A O 1
ATOM 1778 N N . ILE A 1 214 ? -22.417 7.323 27.582 1.00 86.25 214 ILE A N 1
ATOM 1779 C CA . ILE A 1 214 ? -22.156 8.255 28.694 1.00 86.25 214 ILE A CA 1
ATOM 1780 C C . ILE A 1 214 ? -22.715 7.717 30.007 1.00 86.25 214 ILE A C 1
ATOM 1782 O O . ILE A 1 214 ? -21.984 7.617 30.989 1.00 86.25 214 ILE A O 1
ATOM 1786 N N . CYS A 1 215 ? -23.995 7.328 30.043 1.00 86.88 215 CYS A N 1
ATOM 1787 C CA . CYS A 1 215 ? -24.599 6.853 31.291 1.00 86.88 215 CYS A CA 1
ATOM 1788 C C . CYS A 1 215 ? -23.885 5.612 31.828 1.00 86.88 215 CYS A C 1
ATOM 1790 O O . CYS A 1 215 ? -23.676 5.518 33.026 1.00 86.88 215 CYS A O 1
ATOM 1792 N N . SER A 1 216 ? -23.429 4.712 30.952 1.00 85.06 216 SER A N 1
ATOM 1793 C CA . SER A 1 216 ? -22.675 3.519 31.363 1.00 85.06 216 SER A CA 1
ATOM 1794 C C . SER A 1 216 ? -21.363 3.821 32.106 1.00 85.06 216 SER A C 1
ATOM 1796 O O . SER A 1 216 ? -20.853 2.951 32.819 1.00 85.06 216 SER A O 1
ATOM 1798 N N . ARG A 1 217 ? -20.822 5.040 31.962 1.00 82.31 217 ARG A N 1
ATOM 1799 C CA . ARG A 1 217 ? -19.638 5.534 32.684 1.00 82.31 217 ARG A CA 1
ATOM 1800 C C . ARG A 1 217 ? -19.995 6.280 33.970 1.00 82.31 217 ARG A C 1
ATOM 1802 O O . ARG A 1 217 ? -19.189 6.288 34.897 1.00 82.31 217 ARG A O 1
ATOM 1809 N N . ALA A 1 218 ? -21.184 6.873 34.032 1.00 84.25 218 ALA A N 1
ATOM 1810 C CA . ALA A 1 218 ? -21.659 7.626 35.183 1.00 84.25 218 ALA A CA 1
ATOM 1811 C C . ALA A 1 218 ? -22.080 6.709 36.347 1.00 84.25 218 ALA A C 1
ATOM 1813 O O . ALA A 1 218 ? -22.439 5.537 36.168 1.00 84.25 218 ALA A O 1
ATOM 1814 N N . ARG A 1 219 ? -22.041 7.260 37.562 1.00 84.50 219 ARG A N 1
ATOM 1815 C CA . ARG A 1 219 ? -22.521 6.616 38.789 1.00 84.50 219 ARG A CA 1
ATOM 1816 C C . ARG A 1 219 ? -23.595 7.489 39.433 1.00 84.50 219 ARG A C 1
ATOM 1818 O O . ARG A 1 219 ? -23.475 8.707 39.397 1.00 84.50 219 ARG A O 1
ATOM 1825 N N . ASP A 1 220 ? -24.620 6.855 39.991 1.00 83.44 220 ASP A N 1
ATOM 1826 C CA . ASP A 1 220 ? -25.639 7.520 40.806 1.00 83.44 220 ASP A CA 1
ATOM 1827 C C . ASP A 1 220 ? -25.046 7.981 42.148 1.00 83.44 220 ASP A C 1
ATOM 1829 O O . ASP A 1 220 ? -23.973 7.528 42.553 1.00 83.44 220 ASP A O 1
ATOM 1833 N N . GLU A 1 221 ? -25.796 8.801 42.887 1.00 80.00 221 GLU A N 1
ATOM 1834 C CA . GLU A 1 221 ? -25.460 9.300 44.235 1.00 80.00 221 GLU A CA 1
ATOM 1835 C C . GLU A 1 221 ? -25.106 8.179 45.229 1.00 80.00 221 GLU A C 1
ATOM 1837 O O . GLU A 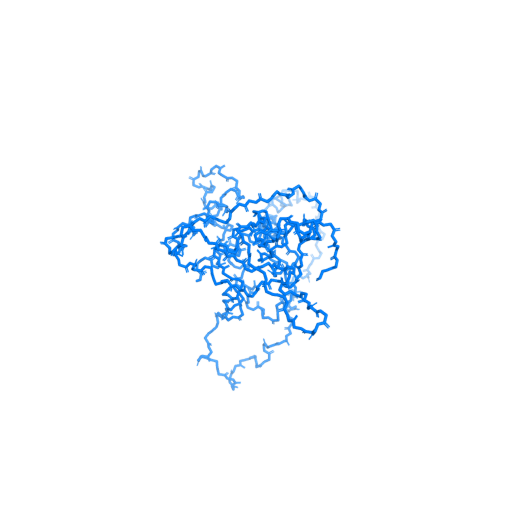1 221 ? -24.317 8.364 46.148 1.00 80.00 221 GLU A O 1
ATOM 1842 N N . ARG A 1 222 ? -25.634 6.970 45.003 1.00 80.50 222 ARG A N 1
ATOM 1843 C CA . ARG A 1 222 ? -25.373 5.762 45.806 1.00 80.50 222 ARG A CA 1
ATOM 1844 C C . ARG A 1 222 ? -24.158 4.951 45.322 1.00 80.50 222 ARG A C 1
ATOM 1846 O O . ARG A 1 222 ? -23.992 3.796 45.702 1.00 80.50 222 ARG A O 1
ATOM 1853 N N . GLY A 1 223 ? -23.356 5.487 44.399 1.00 79.25 223 GLY A N 1
ATOM 1854 C CA . GLY A 1 223 ? -22.154 4.848 43.840 1.00 79.25 223 GLY A CA 1
ATOM 1855 C C . GLY A 1 223 ? -22.404 3.740 42.802 1.00 79.25 223 GLY A C 1
ATOM 1856 O O . GLY A 1 223 ? -21.448 3.168 42.256 1.00 79.25 223 GLY A O 1
ATOM 1857 N N . LYS A 1 224 ? -23.671 3.437 42.485 1.00 82.50 224 LYS A N 1
ATOM 1858 C CA . LYS A 1 224 ? -24.071 2.405 41.513 1.00 82.50 224 LYS A CA 1
ATOM 1859 C C . LYS A 1 224 ? -23.900 2.911 40.079 1.00 82.50 224 LYS A C 1
ATOM 1861 O O . LYS A 1 224 ? -24.214 4.054 39.781 1.00 82.50 224 LYS A O 1
ATOM 1866 N N . LYS A 1 225 ? -23.414 2.056 39.171 1.00 82.31 225 LYS A N 1
ATOM 1867 C CA . LYS A 1 225 ? -23.299 2.397 37.741 1.00 82.31 225 LYS A CA 1
ATOM 1868 C C . LYS A 1 225 ? -24.674 2.614 37.118 1.00 82.31 225 LYS A C 1
ATOM 1870 O O . LYS A 1 225 ? -25.532 1.731 37.211 1.00 82.31 225 LYS A O 1
ATOM 1875 N N . ILE A 1 226 ? -24.825 3.727 36.411 1.00 83.25 226 ILE A N 1
ATOM 1876 C CA . ILE A 1 226 ? -26.057 4.055 35.703 1.00 83.25 226 ILE A CA 1
ATOM 1877 C C . ILE A 1 226 ? -26.145 3.179 34.450 1.00 83.25 226 ILE A C 1
ATOM 1879 O O . ILE A 1 226 ? -25.247 3.154 33.610 1.00 83.25 226 ILE A O 1
ATOM 1883 N N . ARG A 1 227 ? -27.244 2.438 34.298 1.00 80.44 227 ARG A N 1
ATOM 1884 C CA . ARG A 1 227 ? -27.531 1.662 33.083 1.00 80.44 227 ARG A CA 1
ATOM 1885 C C . ARG A 1 227 ? -28.800 2.198 32.442 1.00 80.44 227 ARG A C 1
ATOM 1887 O O . ARG A 1 227 ? -29.893 1.910 32.909 1.00 80.44 227 ARG A O 1
ATOM 1894 N N . ARG A 1 228 ? -28.639 2.991 31.382 1.00 84.69 228 ARG A N 1
ATOM 1895 C CA . ARG A 1 228 ? -29.745 3.454 30.534 1.00 84.69 228 ARG A CA 1
ATOM 1896 C C . ARG A 1 228 ? -29.595 2.861 29.146 1.00 84.69 228 ARG A C 1
ATOM 1898 O O . ARG A 1 228 ? -28.507 2.928 28.570 1.00 84.69 228 ARG A O 1
ATOM 1905 N N . GLU A 1 229 ? -30.675 2.296 28.630 1.00 86.19 229 GLU A N 1
ATOM 1906 C CA . GLU A 1 229 ? -30.766 1.815 27.257 1.00 86.19 229 GLU A CA 1
ATOM 1907 C C . GLU A 1 229 ? -31.548 2.812 26.409 1.00 86.19 229 GLU A C 1
ATOM 1909 O O . GLU A 1 229 ? -32.531 3.380 26.874 1.00 86.19 229 GLU A O 1
ATOM 1914 N N . ASN A 1 230 ? -31.112 3.026 25.169 1.00 85.38 230 ASN A N 1
ATOM 1915 C CA . ASN A 1 230 ? -31.768 3.928 24.231 1.00 85.38 230 ASN A CA 1
ATOM 1916 C C . ASN A 1 230 ? -31.937 3.284 22.860 1.00 85.38 230 ASN A C 1
ATOM 1918 O O . ASN A 1 230 ? -31.195 2.377 22.478 1.00 85.38 230 ASN A O 1
ATOM 1922 N N . LYS A 1 231 ? -32.909 3.821 22.120 1.00 88.56 231 LYS A N 1
ATOM 1923 C CA . LYS A 1 231 ? -33.182 3.511 20.711 1.00 88.56 231 LYS A CA 1
ATOM 1924 C C . LYS A 1 231 ? -32.386 4.391 19.742 1.00 88.56 231 LYS A C 1
ATOM 1926 O O . LYS A 1 231 ? -32.346 4.093 18.556 1.00 88.56 231 LYS A O 1
ATOM 1931 N N . TYR A 1 232 ? -31.773 5.460 20.251 1.00 89.00 232 TYR A N 1
ATOM 1932 C CA . TYR A 1 232 ? -31.078 6.463 19.454 1.00 89.00 232 TYR A CA 1
ATOM 1933 C C . TYR A 1 232 ? -29.560 6.275 19.502 1.00 89.00 232 TYR A C 1
ATOM 1935 O O . TYR A 1 232 ? -28.988 5.895 20.532 1.00 89.00 232 TYR A O 1
ATOM 1943 N N . TYR A 1 233 ? -28.905 6.557 18.384 1.00 90.69 233 TYR A N 1
ATOM 1944 C CA . TYR A 1 233 ? -27.456 6.550 18.243 1.00 90.69 233 TYR A CA 1
ATOM 1945 C C . TYR A 1 233 ? -27.008 7.658 17.287 1.00 90.69 233 TYR A C 1
ATOM 1947 O O . TYR A 1 233 ? -27.805 8.199 16.530 1.00 90.69 233 TYR A O 1
ATOM 1955 N N . CYS A 1 234 ? -25.733 8.025 17.349 1.00 86.50 234 CYS A N 1
ATOM 1956 C CA . CYS A 1 234 ? -25.126 8.879 16.334 1.00 86.50 234 CYS A CA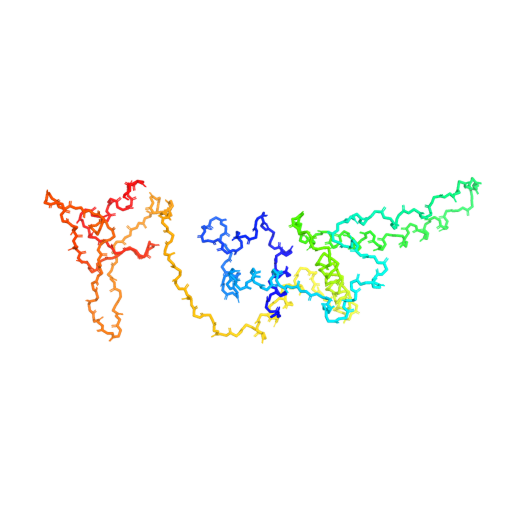 1
ATOM 1957 C C . CYS A 1 234 ? -24.607 7.986 15.199 1.00 86.50 234 CYS A C 1
ATOM 1959 O O . CYS A 1 234 ? -23.755 7.133 15.461 1.00 86.50 234 CYS A O 1
ATOM 1961 N N . ALA A 1 235 ? -25.099 8.168 13.969 1.00 83.31 235 ALA A N 1
ATOM 1962 C CA . ALA A 1 235 ? -24.641 7.398 12.811 1.00 83.31 235 ALA A CA 1
ATOM 1963 C C . ALA A 1 235 ? -23.161 7.653 12.489 1.00 83.31 235 ALA A C 1
ATOM 1965 O O . ALA A 1 235 ? -22.416 6.701 12.272 1.00 83.31 235 ALA A O 1
ATOM 1966 N N . ASP A 1 236 ? -22.712 8.908 12.576 1.00 80.12 236 ASP A N 1
ATOM 1967 C CA . ASP A 1 236 ? -21.327 9.296 12.275 1.00 80.12 236 ASP A CA 1
ATOM 1968 C C . ASP A 1 236 ? -20.311 8.762 13.298 1.00 80.12 236 ASP A C 1
ATOM 1970 O O . ASP A 1 236 ? -19.177 8.427 12.953 1.00 80.12 236 ASP A O 1
ATOM 1974 N N . CYS A 1 237 ? -20.698 8.689 14.577 1.00 77.06 237 CYS A N 1
ATOM 1975 C CA . CYS A 1 237 ? -19.831 8.207 15.660 1.00 77.06 237 CYS A CA 1
ATOM 1976 C C . CYS A 1 237 ? -20.070 6.734 16.031 1.00 77.06 237 CYS A C 1
ATOM 1978 O O . CYS A 1 237 ? -19.348 6.202 16.875 1.00 77.06 237 CYS A O 1
ATOM 1980 N N . GLU A 1 238 ? -21.092 6.091 15.460 1.00 82.56 238 GLU A N 1
ATOM 1981 C CA . GLU A 1 238 ? -21.571 4.740 15.790 1.00 82.56 238 GLU A CA 1
ATOM 1982 C C . GLU A 1 238 ? -21.809 4.499 17.300 1.00 82.56 238 GLU A C 1
ATOM 1984 O O . GLU A 1 238 ? -21.744 3.366 17.793 1.00 82.56 238 GLU A O 1
ATOM 1989 N N . THR A 1 239 ? -22.100 5.555 18.069 1.00 84.12 239 THR A N 1
ATOM 1990 C CA . THR A 1 239 ? -22.259 5.484 19.528 1.00 84.12 239 THR A CA 1
ATOM 1991 C C . THR A 1 239 ? -23.720 5.655 19.970 1.00 84.12 239 THR A C 1
ATOM 1993 O O . THR A 1 239 ? -24.371 6.639 19.616 1.00 84.12 239 THR A O 1
ATOM 1996 N N . PRO A 1 240 ? -24.269 4.721 20.773 1.00 89.56 240 PRO A N 1
ATOM 1997 C CA . PRO A 1 240 ? -25.609 4.849 21.349 1.00 89.56 240 PRO A CA 1
ATOM 1998 C C . PRO A 1 240 ? -25.631 5.885 22.482 1.00 89.56 240 PRO A C 1
ATOM 2000 O O . PRO A 1 240 ? -24.830 5.815 23.421 1.00 89.56 240 PRO A O 1
ATOM 2003 N N . LEU A 1 241 ? -26.565 6.837 22.421 1.00 90.50 241 LEU A N 1
ATOM 2004 C CA . LEU A 1 241 ? -26.650 7.985 23.333 1.00 90.50 241 LEU A CA 1
ATOM 2005 C C . LEU A 1 241 ? -28.115 8.294 23.685 1.00 90.50 241 LEU A C 1
ATOM 2007 O O . LEU A 1 241 ? -29.020 8.050 22.893 1.00 90.50 241 LEU A O 1
ATOM 2011 N N . CYS A 1 242 ? -28.367 8.836 24.882 1.00 89.38 242 CYS A N 1
ATOM 2012 C CA . CYS A 1 242 ? -29.680 9.416 25.206 1.00 89.38 242 CYS A CA 1
ATOM 2013 C C . CYS A 1 242 ? -29.883 10.686 24.371 1.00 89.38 242 CYS A C 1
ATOM 2015 O O . CYS A 1 242 ? -28.950 11.489 24.310 1.00 89.38 242 CYS A O 1
ATOM 2017 N N . VAL A 1 243 ? -31.089 10.914 23.832 1.00 85.88 243 VAL A N 1
ATOM 2018 C CA . VAL A 1 243 ? -31.436 12.129 23.056 1.00 85.88 243 VAL A CA 1
ATOM 2019 C C . VAL A 1 243 ? -31.075 13.398 23.831 1.00 85.88 243 VAL A C 1
ATOM 2021 O O . VAL A 1 243 ? -30.412 14.292 23.313 1.00 85.88 243 VAL A O 1
ATOM 2024 N N . THR A 1 244 ? -31.422 13.437 25.115 1.00 83.62 244 THR A N 1
ATOM 2025 C CA . THR A 1 244 ? -31.046 14.502 26.049 1.00 83.62 244 THR A CA 1
ATOM 2026 C C . THR A 1 244 ? -30.677 13.889 27.410 1.00 83.62 244 THR A C 1
ATOM 2028 O O . THR A 1 244 ? -31.277 12.888 27.810 1.00 83.62 244 THR A O 1
ATOM 2031 N N . PRO A 1 245 ? -29.668 14.404 28.146 1.00 86.69 245 PRO A N 1
ATOM 2032 C CA . PRO A 1 245 ? -28.643 15.391 27.768 1.00 86.69 245 PRO A CA 1
ATOM 2033 C C . PRO A 1 245 ? -27.380 14.772 27.124 1.00 86.69 245 PRO A C 1
ATOM 2035 O O . PRO A 1 245 ? -26.492 15.496 26.677 1.00 86.69 245 PRO A O 1
ATOM 2038 N N . CYS A 1 246 ? -27.268 13.439 27.086 1.00 87.88 246 CYS A N 1
ATOM 2039 C CA . CYS A 1 246 ? -26.031 12.743 26.713 1.00 87.88 246 CYS A CA 1
ATOM 2040 C C . CYS A 1 246 ? -25.569 13.021 25.279 1.00 87.88 246 CYS A C 1
ATOM 2042 O O . CYS A 1 246 ? -24.367 13.130 25.056 1.00 87.88 246 CYS A O 1
ATOM 2044 N N . PHE A 1 247 ? -26.493 13.160 24.325 1.00 87.62 247 PHE A N 1
ATOM 2045 C CA . PHE A 1 247 ? -26.139 13.467 22.941 1.00 87.62 247 PHE A CA 1
ATOM 2046 C C . PHE A 1 247 ? -25.314 14.757 22.849 1.00 87.62 247 PHE A C 1
ATOM 2048 O O . PHE A 1 247 ? -24.208 14.756 22.316 1.00 87.62 247 PHE A O 1
ATOM 2055 N N . ARG A 1 248 ? -25.788 15.834 23.489 1.00 84.12 248 ARG A N 1
ATOM 2056 C CA . ARG A 1 248 ? -25.066 17.111 23.546 1.00 84.12 248 ARG A CA 1
ATOM 2057 C C . ARG A 1 248 ? -23.691 16.942 24.194 1.00 84.12 248 ARG A C 1
ATOM 2059 O O . ARG A 1 248 ? -22.696 17.304 23.585 1.00 84.12 248 ARG A O 1
ATOM 2066 N N . ILE A 1 249 ? -23.626 16.337 25.382 1.00 85.50 249 ILE A N 1
ATOM 2067 C CA . ILE A 1 249 ? -22.366 16.173 26.132 1.00 85.50 249 ILE A CA 1
ATOM 2068 C C . ILE A 1 249 ? -21.319 15.410 25.305 1.00 85.50 249 ILE A C 1
ATOM 2070 O O . ILE A 1 249 ? -20.149 15.794 25.284 1.00 85.50 249 ILE A O 1
ATOM 2074 N N . TYR A 1 250 ? -21.739 14.367 24.581 1.00 85.00 250 TYR A N 1
ATOM 2075 C CA . TYR A 1 250 ? -20.845 13.568 23.744 1.00 85.00 250 TYR A CA 1
ATOM 2076 C C . TYR A 1 250 ? -20.220 14.359 22.591 1.00 85.00 250 TYR A C 1
ATOM 2078 O O . TYR A 1 250 ? -19.096 14.066 22.185 1.00 85.00 250 TYR A O 1
ATOM 2086 N N . HIS A 1 251 ? -20.925 15.363 22.075 1.00 84.25 251 HIS A N 1
ATOM 2087 C CA . HIS A 1 251 ? -20.490 16.148 20.923 1.00 84.25 251 HIS A CA 1
ATOM 2088 C C . HIS A 1 251 ? -19.909 17.517 21.290 1.00 84.25 251 HIS A C 1
ATOM 2090 O O . HIS A 1 251 ? -19.288 18.145 20.444 1.00 84.25 251 HIS A O 1
ATOM 2096 N N . THR A 1 252 ? -20.038 17.974 22.539 1.00 81.12 252 THR A N 1
ATOM 2097 C CA . THR A 1 252 ? -19.522 19.291 22.954 1.00 81.12 252 THR A CA 1
ATOM 2098 C C . THR A 1 252 ? -18.354 19.229 23.936 1.00 81.12 252 THR A C 1
ATOM 2100 O O . THR A 1 252 ? -17.564 20.165 23.984 1.00 81.12 252 THR A O 1
ATOM 2103 N N . VAL A 1 253 ? -18.211 18.161 24.731 1.00 81.88 253 VAL A N 1
ATOM 2104 C CA . VAL A 1 253 ? -17.219 18.115 25.825 1.00 81.88 253 VAL A CA 1
ATOM 2105 C C . VAL A 1 253 ? -16.019 17.246 25.457 1.00 81.88 253 VAL A C 1
ATOM 2107 O O . VAL A 1 253 ? -16.177 16.063 25.160 1.00 81.88 253 VAL A O 1
ATOM 2110 N N . ALA A 1 254 ? -14.801 17.798 25.515 1.00 69.81 254 ALA A N 1
ATOM 2111 C CA . ALA A 1 254 ? -13.561 17.103 25.142 1.00 69.81 254 ALA A CA 1
ATOM 2112 C C . ALA A 1 254 ? -13.157 15.951 26.091 1.00 69.81 254 ALA A C 1
ATOM 2114 O O . ALA A 1 254 ? -12.594 14.959 25.624 1.00 69.81 254 ALA A O 1
ATOM 2115 N N . ASN A 1 255 ? -13.523 16.026 27.374 1.00 69.44 255 ASN A N 1
ATOM 2116 C CA . ASN A 1 255 ? -13.224 15.015 28.393 1.00 69.44 255 ASN A CA 1
ATOM 2117 C C . ASN A 1 255 ? -14.528 14.442 28.976 1.00 69.44 255 ASN A C 1
ATOM 2119 O O . ASN A 1 255 ? -15.305 15.190 29.564 1.00 69.44 255 ASN A O 1
ATOM 2123 N N . ILE A 1 256 ? -14.773 13.137 28.782 1.00 64.50 256 ILE A N 1
ATOM 2124 C CA . ILE A 1 256 ? -15.993 12.411 29.204 1.00 64.50 256 ILE A CA 1
ATOM 2125 C C . ILE A 1 256 ? -15.632 11.157 29.991 1.00 64.50 256 ILE A C 1
ATOM 2127 O O . ILE A 1 256 ? -14.906 10.307 29.416 1.00 64.50 256 ILE A O 1
#

InterPro domains:
  IPR029526 PiggyBac transposable element-derived protein [PF13843] (1-64)
  IPR029526 PiggyBac transposable element-derived protein [PF13843] (92-142)
  IPR032718 PiggyBac transposable element-derived protein 4, C-terminal zinc-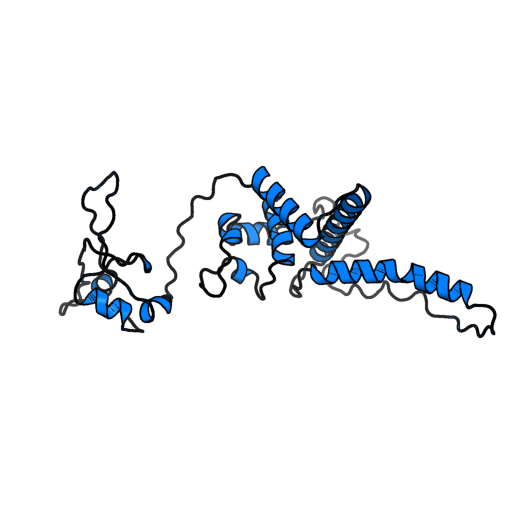finger domain [PF13842] (204-251)

pLDDT: mean 75.83, std 16.15, range [30.2, 95.19]

Secondary structure (DSSP, 8-state):
-HHHHHHHHHHHHS--SSGGGGG---GGG--HHHHHHS-HHHHHHHHHH---S-STT--TTT-S-TTTTS--S-SS--S---------S--HHHHHHHHHHHTHHHHHHHHHHTTS---TT-S-HHHHHHHHHHHHHHHHHHHHHHHTT----HHHHHHHHHHHHHHHH--S------PPPPSS--GGGGTS---EEEPPPBTTBSS--EE-TTTTT-B-TTSPBP--EESEEETTTTEE--TTTHHHHHHH-S--

Foldseek 3Di:
DLLLVLVLLVCLVVPDPDPCLCVDPAPVSDDPVSCLQDNPVRSVVCVVPDDDDDPVPDDCVPDPCNPVLDDDPPPPPPDDDDDDDDDDDDCPPVVVVCVVPVCPVVVVVVVVVSRQRPDPPDSDVVVNVVVSVVVVVLVVVVVVCVVVVHPDDSVVSSVVVSVVSCVVPRDPDDPPPPDDDDPDDHPCLQVDDWDKDFDPADPVGRQDWDWAPVQQPDADPVRHRGTDIDRIDTPVRRGDHDPPPGSVCRHHPPPD

Radius of gyration: 29.08 Å; chains: 1; bounding box: 85×47×76 Å

Sequence (256 aa):
MRVFLGLIILQSIIKKPEMRQYWSKNPLLLTPFFAKCLSNKRFEAIRSNLHFADNETFDAEHHPNPKLLQRNMWQLTKVFYYTKVDLAESNILLVVDYNDTMGGVDRVDQHLADYTLPRKRGKKYYKKIFFHLFYLALWNSFIIYVKTGGTKSALVYRLELIKQIMEKYHQTEFTPRTGRPSTQLTPLRLIGRHFPDVIPATEKKTNPTRQCGICSRARDERGKKIRRENKYYCADCETPLCVTPCFRIYHTVANI

Organism: Acanthoscelides obtectus (NCBI:txid200917)